Protein 3LUY (pdb70)

CATH classification: 3.40.190.10 (+2 more: 3.40.190.10, 3.30.70.260)

Solvent-accessible surface area: 18273 Å² total

Secondary structure (DSSP, 8-state):
-PEEEE-SSSTTSHHHHHHHHHHHHTGGG-TT-EE----HHHHHHHHHHTSSEEEEEEEETTTEE-HHHHHHHHT-SS-EEEEEEEEE---EEEEETT--GGG--EEEE-HHHHHHTHHHHHHTT-EEEE-SSHHHHHHT--TTEEEEE-TTHHHHSSEEEEESS--S-S--EEEEEEEE-HHHHHHHTHHHHHTT---EEEEEEEE-S--STTHHHHHHHHHHHTT---EEEEEEETTEEEEEEEEEEESS-TTSHHHHHHHHHHHHTT-EEEEEEEEEPP------GGG---SS-----TTSPPTTGGG-HHHHHH--

Radius of gyration: 23.54 Å; Cα contacts (8 Å, |Δi|>4): 645; chains: 1; bounding box: 53×50×64 Å

Sequence (320 aa):
SARKLFYLGPQGTFTHQAAVNAAQEELARFFEPQGFDLPDDVPQILDAAQHGDGWGIVAWENNVEEGYVVPNLDALIDAKKDLVGFARVGVNVEFDAYVAQGADPAEARIATTAHPHGLLAQCKRFIAEEHRLSTQPATSNAAACRDLIPGEIAFGPAICGELYDITRIGTAIQDYQGAATDFLVLSPRAEVARLLAKPRAEANVEYESVLTLIPLVTGPGVLANLLDVFRDAGLNTSFFIISRPIKGRTGTYSFIVTLLDAAPWEEERFRDALVEIAEHHGDWAKTLAVYPRRREHPNNPPVTSWLPQGGVRLDDSHHLPDDWQNDDETVRRRELW

Structure (mmCIF, N/CA/C/O backbone):
data_3LUY
#
_entry.id   3LUY
#
_cell.length_a   99.954
_cell.length_b   59.198
_cell.length_c   63.172
_cell.angle_alpha   90.000
_cell.angle_beta   90.000
_cell.angle_gamma   90.000
#
_symmetry.space_group_name_H-M   'P 21 21 2'
#
loop_
_entity.id
_entity.type
_entity.pdbx_description
1 polymer 'Probable chorismate mutase'
2 non-polymer '3-PHENYLPYRUVIC ACID'
3 water water
#
loop_
_atom_site.group_PDB
_atom_site.id
_atom_site.type_symbol
_atom_site.label_atom_id
_atom_site.label_alt_id
_atom_site.label_comp_id
_atom_site.label_asym_id
_atom_site.label_entity_id
_atom_site.label_seq_id
_atom_site.pdbx_PDB_ins_code
_atom_site.Cartn_x
_atom_site.Cartn_y
_atom_site.Cartn_z
_atom_site.occupancy
_atom_site.B_iso_or_equiv
_atom_site.auth_seq_id
_atom_site.auth_comp_id
_atom_site.auth_asym_id
_atom_site.auth_atom_id
_atom_site.pdbx_PDB_model_num
ATOM 9 N N . SER A 1 5 ? 68.737 19.965 -4.959 1.00 52.83 2 SER A N 1
ATOM 10 C CA . SER A 1 5 ? 69.489 19.067 -5.839 1.00 49.99 2 SER A CA 1
ATOM 11 C C . SER A 1 5 ? 69.857 17.760 -5.157 1.00 47.61 2 SER A C 1
ATOM 12 O O . SER A 1 5 ? 69.774 17.641 -3.929 1.00 47.09 2 SER A O 1
ATOM 15 N N . ALA A 1 6 ? 70.250 16.781 -5.969 1.00 44.49 3 ALA A N 1
ATOM 16 C CA . ALA A 1 6 ? 70.880 15.551 -5.476 1.00 42.77 3 ALA A CA 1
ATOM 17 C C . ALA A 1 6 ? 72.123 15.932 -4.663 1.00 40.71 3 ALA A C 1
ATOM 18 O O . ALA A 1 6 ? 72.810 16.878 -4.993 1.00 40.79 3 ALA A O 1
ATOM 20 N N . ARG A 1 7 ? 72.399 15.211 -3.590 1.00 38.95 4 ARG A N 1
ATOM 21 C CA . ARG A 1 7 ? 73.648 15.396 -2.858 1.00 37.88 4 ARG A CA 1
ATOM 22 C C . ARG A 1 7 ? 74.776 14.807 -3.695 1.00 36.08 4 ARG A C 1
ATOM 23 O O . ARG A 1 7 ? 74.710 13.674 -4.153 1.00 35.87 4 ARG A O 1
ATOM 31 N N . LYS A 1 8 ? 75.808 15.592 -3.925 1.00 34.08 5 LYS A N 1
ATOM 32 C CA . LYS A 1 8 ? 76.926 15.103 -4.695 1.00 33.40 5 LYS A CA 1
ATOM 33 C C . LYS A 1 8 ? 77.779 14.178 -3.816 1.00 32.17 5 LYS A C 1
ATOM 34 O O . LYS A 1 8 ? 77.901 14.378 -2.619 1.00 30.29 5 LYS A O 1
ATOM 40 N N . LEU A 1 9 ? 78.271 13.112 -4.420 1.00 31.72 6 LEU A N 1
ATOM 41 C CA . LEU A 1 9 ? 79.182 12.204 -3.752 1.00 30.98 6 LEU A CA 1
ATOM 42 C C . LEU A 1 9 ? 80.381 12.049 -4.695 1.00 30.37 6 LEU A C 1
ATOM 43 O O . LEU A 1 9 ? 80.265 11.383 -5.744 1.00 29.67 6 LEU A O 1
ATOM 48 N N . PHE A 1 10 ? 81.493 12.679 -4.299 1.00 29.11 7 PHE A N 1
ATOM 49 C CA . PHE A 1 10 ? 82.764 12.656 -4.987 1.00 29.65 7 PHE A CA 1
ATOM 50 C C . PHE A 1 10 ? 83.610 11.394 -4.658 1.00 29.31 7 PHE A C 1
ATOM 51 O O . PHE A 1 10 ? 83.900 11.086 -3.492 1.00 29.44 7 PHE A O 1
ATOM 59 N N . TYR A 1 11 ? 84.028 10.693 -5.693 1.00 29.22 8 TYR A N 1
ATOM 60 C CA . TYR A 1 11 ? 84.821 9.474 -5.587 1.00 29.46 8 TYR A CA 1
ATOM 61 C C . TYR A 1 11 ? 85.955 9.485 -6.610 1.00 30.50 8 TYR A C 1
ATOM 62 O O . TYR A 1 11 ? 85.904 10.265 -7.548 1.00 31.57 8 TYR A O 1
ATOM 71 N N . LEU A 1 12 ? 86.969 8.638 -6.405 1.00 31.07 9 LEU A N 1
ATOM 72 C CA . LEU A 1 12 ? 88.126 8.561 -7.285 1.00 31.71 9 LEU A CA 1
ATOM 73 C C . LEU A 1 12 ? 87.687 7.947 -8.586 1.00 31.36 9 LEU A C 1
ATOM 74 O O . LEU A 1 12 ? 87.322 6.749 -8.637 1.00 30.90 9 LEU A O 1
ATOM 79 N N . GLY A 1 13 ? 87.711 8.759 -9.643 1.00 31.14 10 GLY A N 1
ATOM 80 C CA . GLY A 1 13 ? 87.381 8.251 -10.986 1.00 31.86 10 GLY A CA 1
ATOM 81 C C . GLY A 1 13 ? 88.434 7.310 -11.575 1.00 32.49 10 GLY A C 1
ATOM 82 O O . GLY A 1 13 ? 89.471 7.087 -10.972 1.00 31.43 10 GLY A O 1
ATOM 83 N N . PRO A 1 14 ? 88.187 6.790 -12.789 1.00 32.98 11 PRO A N 1
ATOM 84 C CA . PRO A 1 14 ? 87.046 7.160 -13.606 1.00 33.41 11 PRO A CA 1
ATOM 85 C C . PRO A 1 14 ? 85.891 6.275 -13.196 1.00 33.57 11 PRO A C 1
ATOM 86 O O . PRO A 1 14 ? 86.009 5.528 -12.203 1.00 33.64 11 PRO A O 1
ATOM 90 N N . GLN A 1 15 ? 84.800 6.354 -13.929 1.00 32.38 12 GLN A N 1
ATOM 91 C CA . GLN A 1 15 ? 83.662 5.473 -13.715 1.00 32.88 12 GLN A CA 1
ATOM 92 C C . GLN A 1 15 ? 84.051 3.984 -13.828 1.00 31.83 12 GLN A C 1
ATOM 93 O O . GLN A 1 15 ? 84.806 3.617 -14.679 1.00 31.78 12 GLN A O 1
ATOM 99 N N . GLY A 1 16 ? 83.556 3.147 -12.926 1.00 31.60 13 GLY A N 1
ATOM 100 C CA . GLY A 1 16 ? 83.850 1.706 -12.963 1.00 30.77 13 GLY A CA 1
ATOM 101 C C . GLY A 1 16 ? 84.853 1.194 -11.927 1.00 29.76 13 GLY A C 1
ATOM 102 O O . GLY A 1 16 ? 85.036 -0.032 -11.775 1.00 29.98 13 GLY A O 1
ATOM 103 N N . THR A 1 17 ? 85.507 2.101 -11.199 1.00 28.34 14 THR A N 1
ATOM 104 C CA . THR A 1 17 ? 86.531 1.717 -10.263 1.00 26.99 14 THR A CA 1
ATOM 105 C C . THR A 1 17 ? 85.840 1.081 -9.059 1.00 27.52 14 THR A C 1
ATOM 106 O O . THR A 1 17 ? 84.605 1.230 -8.848 1.00 26.88 14 THR A O 1
ATOM 110 N N . PHE A 1 18 ? 86.633 0.453 -8.184 1.00 27.15 15 PHE A N 1
ATOM 111 C CA . PHE A 1 18 ? 86.121 -0.037 -6.910 1.00 27.42 15 PHE A CA 1
ATOM 112 C C . PHE A 1 18 ? 85.652 1.096 -6.042 1.00 27.30 15 PHE A C 1
ATOM 113 O O . PHE A 1 18 ? 84.738 0.894 -5.244 1.00 27.36 15 PHE A O 1
ATOM 121 N N . THR A 1 19 ? 86.282 2.258 -6.155 1.00 26.50 16 THR A N 1
ATOM 122 C CA . THR A 1 19 ? 85.809 3.408 -5.404 1.00 28.49 16 THR A CA 1
ATOM 123 C C . THR A 1 19 ? 84.409 3.900 -5.916 1.00 27.68 16 THR A C 1
ATOM 124 O O . THR A 1 19 ? 83.561 4.331 -5.112 1.00 27.92 16 THR A O 1
ATOM 128 N N . HIS A 1 20 ? 84.174 3.783 -7.222 1.00 26.74 17 HIS A N 1
ATOM 129 C CA . HIS A 1 20 ? 82.848 4.035 -7.790 1.00 25.43 17 HIS A CA 1
ATOM 130 C C . HIS A 1 20 ? 81.855 3.045 -7.188 1.00 26.08 17 HIS A C 1
ATOM 131 O O . HIS A 1 20 ? 80.801 3.460 -6.662 1.00 25.73 17 HIS A O 1
ATOM 138 N N . GLN A 1 21 ? 82.194 1.753 -7.160 1.00 24.63 18 GLN A N 1
ATOM 139 C CA . GLN A 1 21 ? 81.317 0.844 -6.473 1.00 26.33 18 GLN A CA 1
ATOM 140 C C . GLN A 1 21 ? 81.032 1.260 -5.012 1.00 27.85 18 GLN A C 1
ATOM 141 O O . GLN A 1 21 ? 79.899 1.057 -4.512 1.00 28.72 18 GLN A O 1
ATOM 147 N N . ALA A 1 22 ? 82.059 1.779 -4.320 1.00 27.47 19 ALA A N 1
ATOM 148 C CA . ALA A 1 22 ? 81.935 2.217 -2.962 1.00 27.26 19 ALA A CA 1
ATOM 149 C C . ALA A 1 22 ? 80.918 3.358 -2.823 1.00 27.37 19 ALA A C 1
ATOM 150 O O . ALA A 1 22 ? 80.128 3.392 -1.863 1.00 28.40 19 ALA A O 1
ATOM 152 N N . ALA A 1 23 ? 80.971 4.275 -3.778 1.00 26.84 20 ALA A N 1
ATOM 153 C CA . ALA A 1 23 ? 79.995 5.375 -3.881 1.00 28.35 20 ALA A CA 1
ATOM 154 C C . ALA A 1 23 ? 78.564 4.866 -4.069 1.00 28.46 20 ALA A C 1
ATOM 155 O O . ALA A 1 23 ? 77.647 5.335 -3.369 1.00 27.87 20 ALA A O 1
ATOM 157 N N . VAL A 1 24 ? 78.370 3.879 -4.951 1.00 28.69 21 VAL A N 1
ATOM 158 C CA . VAL A 1 24 ? 77.058 3.268 -5.118 1.00 28.56 21 VAL A CA 1
ATOM 159 C C . VAL A 1 24 ? 76.558 2.659 -3.817 1.00 29.73 21 VAL A C 1
ATOM 160 O O . VAL A 1 24 ? 75.429 2.944 -3.366 1.00 26.52 21 VAL A O 1
ATOM 164 N N . ASN A 1 25 ? 77.418 1.875 -3.155 1.00 30.45 22 ASN A N 1
ATOM 165 C CA . ASN A 1 25 ? 77.078 1.299 -1.869 1.00 31.14 22 ASN A CA 1
ATOM 166 C C . ASN A 1 25 ? 76.751 2.360 -0.840 1.00 31.01 22 ASN A C 1
ATOM 167 O O . ASN A 1 25 ? 75.788 2.196 -0.072 1.00 29.55 22 ASN A O 1
ATOM 172 N N . ALA A 1 26 ? 77.528 3.446 -0.837 1.00 30.16 23 ALA A N 1
ATOM 173 C CA . ALA A 1 26 ? 77.335 4.522 0.153 1.00 29.50 23 ALA A CA 1
ATOM 174 C C . ALA A 1 26 ? 75.958 5.189 -0.038 1.00 29.51 23 ALA A C 1
ATOM 175 O O . ALA A 1 26 ? 75.199 5.372 0.922 1.00 29.33 23 ALA A O 1
ATOM 177 N N . ALA A 1 27 ? 75.635 5.480 -1.290 1.00 29.72 24 ALA A N 1
ATOM 178 C CA . ALA A 1 27 ? 74.335 6.071 -1.717 1.00 29.42 24 ALA A CA 1
ATOM 179 C C . ALA A 1 27 ? 73.183 5.225 -1.236 1.00 30.80 24 ALA A C 1
ATOM 180 O O . ALA A 1 27 ? 72.214 5.769 -0.744 1.00 30.07 24 ALA A O 1
ATOM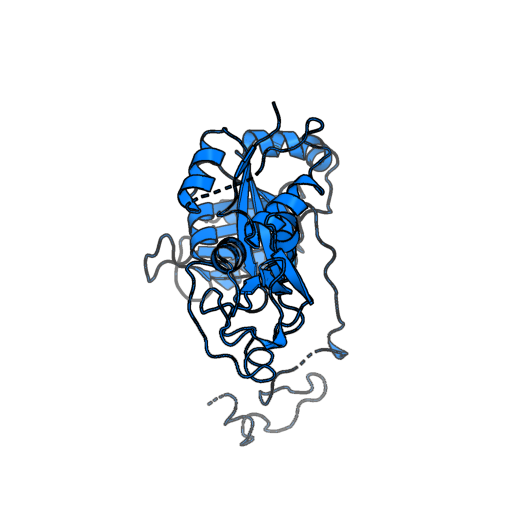 182 N N . GLN A 1 28 ? 73.298 3.898 -1.323 1.00 32.09 25 GLN A N 1
ATOM 183 C CA . GLN A 1 28 ? 72.296 2.998 -0.732 1.00 33.91 25 GLN A CA 1
ATOM 184 C C . GLN A 1 28 ? 72.196 3.081 0.806 1.00 33.97 25 GLN A C 1
ATOM 185 O O . GLN A 1 28 ? 71.102 3.345 1.312 1.00 33.81 25 GLN A O 1
ATOM 191 N N . GLU A 1 29 ? 73.309 2.934 1.544 1.00 33.34 26 GLU A N 1
ATOM 192 C CA A GLU A 1 29 ? 73.231 2.885 2.993 0.50 33.41 26 GLU A CA 1
ATOM 193 C CA B GLU A 1 29 ? 73.273 2.918 3.033 0.50 33.80 26 GLU A CA 1
ATOM 194 C C . GLU A 1 29 ? 72.800 4.247 3.578 1.00 32.65 26 GLU A C 1
ATOM 195 O O . GLU A 1 29 ? 72.207 4.299 4.664 1.00 32.04 26 GLU A O 1
ATOM 206 N N . LEU A 1 30 ? 73.101 5.320 2.850 1.00 31.44 27 LEU A N 1
ATOM 207 C CA . LEU A 1 30 ? 72.877 6.693 3.313 1.00 31.59 27 LEU A CA 1
ATOM 208 C C . LEU A 1 30 ? 71.622 7.377 2.703 1.00 32.25 27 LEU A C 1
ATOM 209 O O . LEU A 1 30 ? 71.411 8.590 2.883 1.00 30.85 27 LEU A O 1
ATOM 214 N N . ALA A 1 31 ? 70.788 6.564 2.047 1.00 33.24 28 ALA A N 1
ATOM 215 C CA . ALA A 1 31 ? 69.633 7.021 1.296 1.00 34.74 28 ALA A CA 1
ATOM 216 C C . ALA A 1 31 ? 68.709 7.881 2.167 1.00 35.88 28 ALA A C 1
ATOM 217 O O . ALA A 1 31 ? 68.140 8.861 1.708 1.00 36.64 28 ALA A O 1
ATOM 219 N N . ARG A 1 32 ? 68.581 7.524 3.432 1.00 37.11 29 ARG A N 1
ATOM 220 C CA . ARG A 1 32 ? 67.670 8.241 4.293 1.00 38.82 29 ARG A CA 1
ATOM 221 C C . ARG A 1 32 ? 68.141 9.666 4.645 1.00 38.70 29 ARG A C 1
ATOM 222 O O . ARG A 1 32 ? 67.301 10.522 5.005 1.00 37.41 29 ARG A O 1
ATOM 230 N N . PHE A 1 33 ? 69.454 9.928 4.523 1.00 38.39 30 PHE A N 1
ATOM 231 C CA A PHE A 1 33 ? 69.985 11.257 4.841 0.60 38.25 30 PHE A CA 1
ATOM 232 C CA B PHE A 1 33 ? 70.025 11.229 4.840 0.40 38.62 30 PHE A CA 1
ATOM 233 C C . PHE A 1 33 ? 69.697 12.208 3.699 1.00 38.99 30 PHE A C 1
ATOM 234 O O . PHE A 1 33 ? 69.554 13.422 3.917 1.00 38.95 30 PHE A O 1
ATOM 249 N N . GLU A 1 34 ? 69.558 11.664 2.486 1.00 39.44 31 GLU A N 1
ATOM 250 C CA . GLU A 1 34 ? 69.341 12.470 1.276 1.00 39.95 31 GLU A CA 1
ATOM 251 C C . GLU A 1 34 ? 68.263 11.832 0.420 1.00 41.02 31 GLU A C 1
ATOM 252 O O . GLU A 1 34 ? 68.557 11.120 -0.547 1.00 41.58 31 GLU A O 1
ATOM 258 N N . PRO A 1 35 ? 66.997 12.090 0.773 1.00 43.11 32 PRO A N 1
ATOM 259 C CA . PRO A 1 35 ? 65.814 11.522 0.121 1.00 43.50 32 PRO A CA 1
ATOM 260 C C . PRO A 1 35 ? 65.765 11.726 -1.380 1.00 43.96 32 PRO A C 1
ATOM 261 O O . PRO A 1 35 ? 65.266 10.857 -2.115 1.00 44.69 32 PRO A O 1
ATOM 265 N N . GLN A 1 36 ? 66.270 12.875 -1.826 1.00 43.80 33 GLN A N 1
ATOM 266 C CA . GLN A 1 36 ? 66.310 13.222 -3.250 1.00 43.31 33 GLN A CA 1
ATOM 267 C C . GLN A 1 36 ? 67.449 12.490 -4.010 1.00 42.11 33 GLN A C 1
ATOM 268 O O . GLN A 1 36 ? 67.575 12.600 -5.231 1.00 41.57 33 GLN A O 1
ATOM 274 N N . GLY A 1 37 ? 68.250 11.713 -3.284 1.00 41.20 34 GLY A N 1
ATOM 275 C CA . GLY A 1 37 ? 69.253 10.805 -3.892 1.00 39.65 34 GLY A CA 1
ATOM 276 C C . GLY A 1 37 ? 70.610 11.425 -4.054 1.00 38.01 34 GLY A C 1
ATOM 277 O O . GLY A 1 37 ? 70.852 12.534 -3.601 1.00 37.34 34 GLY A O 1
ATOM 278 N N . PHE A 1 38 ? 71.512 10.710 -4.712 1.00 37.07 35 PHE A N 1
ATOM 279 C CA . PHE A 1 38 ? 72.866 11.204 -4.853 1.00 35.49 35 PHE A CA 1
ATOM 280 C C . PHE A 1 38 ? 73.262 11.388 -6.302 1.00 35.30 35 PHE A C 1
ATOM 281 O O . PHE A 1 38 ? 72.773 10.688 -7.170 1.00 35.04 35 PHE A O 1
ATOM 289 N N . ASP A 1 39 ? 74.157 12.344 -6.530 1.00 34.80 36 ASP A N 1
ATOM 290 C CA . ASP A 1 39 ? 74.826 12.537 -7.805 1.00 34.89 36 ASP A CA 1
ATOM 291 C C . ASP A 1 39 ? 76.309 12.120 -7.676 1.00 34.26 36 ASP A C 1
ATOM 292 O O . ASP A 1 39 ? 77.142 12.896 -7.184 1.00 32.54 36 ASP A O 1
ATOM 297 N N . LEU A 1 40 ? 76.626 10.908 -8.144 1.00 34.00 37 LEU A N 1
ATOM 298 C CA . LEU A 1 40 ? 77.981 10.375 -8.039 1.00 34.77 37 LEU A CA 1
ATOM 299 C C . LEU A 1 40 ? 78.902 11.039 -9.072 1.00 35.35 37 LEU A C 1
ATOM 300 O O . LEU A 1 40 ? 78.723 10.869 -10.289 1.00 36.37 37 LEU A O 1
ATOM 313 N N . PRO A 1 42 ? 82.840 11.491 -10.451 1.00 36.64 39 PRO A N 1
ATOM 314 C CA . PRO A 1 42 ? 84.227 11.046 -10.436 1.00 36.79 39 PRO A CA 1
ATOM 315 C C . PRO A 1 42 ? 85.150 12.266 -10.367 1.00 37.55 39 PRO A C 1
ATOM 316 O O . PRO A 1 42 ? 84.796 13.306 -10.898 1.00 37.22 39 PRO A O 1
ATOM 328 N N . ASP A 1 44 ? 89.635 13.298 -10.258 1.00 41.82 41 ASP A N 1
ATOM 329 C CA . ASP A 1 44 ? 90.908 12.752 -10.743 1.00 42.63 41 ASP A CA 1
ATOM 330 C C . ASP A 1 44 ? 91.758 12.188 -9.634 1.00 42.58 41 ASP A C 1
ATOM 331 O O . ASP A 1 44 ? 92.417 11.172 -9.832 1.00 42.76 41 ASP A O 1
ATOM 336 N N . ASP A 1 45 ? 91.724 12.825 -8.464 1.00 42.52 42 ASP A N 1
ATOM 337 C CA . ASP A 1 45 ? 92.470 12.334 -7.294 1.00 42.39 42 ASP A CA 1
ATOM 338 C C . ASP A 1 45 ? 91.811 12.693 -5.942 1.00 41.07 42 ASP A C 1
ATOM 339 O O . ASP A 1 45 ? 90.888 13.492 -5.866 1.00 39.27 42 ASP A O 1
ATOM 344 N N . VAL A 1 46 ? 92.367 12.111 -4.888 1.00 39.52 43 VAL A N 1
ATOM 345 C CA . VAL A 1 46 ? 91.878 12.262 -3.530 1.00 38.26 43 VAL A CA 1
ATOM 346 C C . VAL A 1 46 ? 92.005 13.667 -2.967 1.00 37.66 43 VAL A C 1
ATOM 347 O O . VAL A 1 46 ? 91.089 14.122 -2.312 1.00 35.92 43 VAL A O 1
ATOM 351 N N . PRO A 1 47 ? 93.112 14.387 -3.253 1.00 37.53 44 PRO A N 1
ATOM 352 C CA . PRO A 1 47 ? 93.114 15.731 -2.729 1.00 37.65 44 PRO A CA 1
ATOM 353 C C . PRO A 1 47 ? 92.009 16.591 -3.274 1.00 36.98 44 PRO A C 1
ATOM 354 O O . PRO A 1 47 ? 91.555 17.448 -2.562 1.00 37.16 44 PRO A O 1
ATOM 358 N N . GLN A 1 48 ? 91.554 16.343 -4.495 1.00 36.17 45 GLN A N 1
ATOM 359 C CA . GLN A 1 48 ? 90.475 17.140 -5.078 1.00 36.58 45 GLN A CA 1
ATOM 360 C C . GLN A 1 48 ? 89.180 16.777 -4.401 1.00 35.80 45 GLN A C 1
ATOM 361 O O . GLN A 1 48 ? 88.365 17.639 -4.146 1.00 36.54 45 GLN A O 1
ATOM 367 N N . ILE A 1 49 ? 88.995 15.493 -4.111 1.00 35.05 46 ILE A N 1
ATOM 368 C CA . ILE A 1 49 ? 87.807 15.010 -3.351 1.00 34.81 46 ILE A CA 1
ATOM 369 C C . ILE A 1 49 ? 87.685 15.699 -1.985 1.00 34.21 46 ILE A C 1
ATOM 370 O O . ILE A 1 49 ? 86.642 16.265 -1.649 1.00 32.18 46 ILE A O 1
ATOM 375 N N . LEU A 1 50 ? 88.762 15.659 -1.206 1.00 35.04 47 LEU A N 1
ATOM 376 C CA . LEU A 1 50 ? 88.773 16.339 0.081 1.00 35.04 47 LEU A CA 1
ATOM 377 C C . LEU A 1 50 ? 88.501 17.824 -0.084 1.00 34.95 47 LEU A C 1
ATOM 378 O O . LEU A 1 50 ? 87.822 18.456 0.742 1.00 33.66 47 LEU A O 1
ATOM 383 N N . ASP A 1 51 ? 89.073 18.425 -1.113 1.00 35.76 48 ASP A N 1
ATOM 384 C CA . ASP A 1 51 ? 88.867 19.859 -1.260 1.00 36.00 48 ASP A CA 1
ATOM 385 C C . ASP A 1 51 ? 87.418 20.206 -1.530 1.00 34.97 48 ASP A C 1
ATOM 386 O O . ASP A 1 51 ? 86.877 21.077 -0.884 1.00 34.71 48 ASP A O 1
ATOM 391 N N . ALA A 1 52 ? 86.784 19.494 -2.447 1.00 34.84 49 ALA A N 1
ATOM 392 C CA . ALA A 1 52 ? 85.389 19.742 -2.755 1.00 35.07 49 ALA A CA 1
ATOM 393 C C . ALA A 1 52 ? 84.465 19.415 -1.572 1.00 34.86 49 ALA A C 1
ATOM 394 O O . ALA A 1 52 ? 83.447 20.070 -1.373 1.00 34.98 49 ALA A O 1
ATOM 396 N N . ALA A 1 53 ? 84.795 18.385 -0.820 1.00 33.93 50 ALA A N 1
ATOM 397 C CA . ALA A 1 53 ? 84.043 18.071 0.404 1.00 34.55 50 ALA A CA 1
ATOM 398 C C . ALA A 1 53 ? 84.179 19.195 1.408 1.00 35.34 50 ALA A C 1
ATOM 399 O O . ALA A 1 53 ? 83.169 19.665 1.954 1.00 36.41 50 ALA A O 1
ATOM 401 N N . GLN A 1 54 ? 85.407 19.656 1.609 1.00 36.01 51 GLN A N 1
ATOM 402 C CA . GLN A 1 54 ? 85.695 20.650 2.643 1.00 37.61 51 GLN A CA 1
ATOM 403 C C . GLN A 1 54 ? 85.165 22.022 2.291 1.00 39.14 51 GLN A C 1
ATOM 404 O O . GLN A 1 54 ? 84.898 22.819 3.170 1.00 39.99 51 GLN A O 1
ATOM 410 N N . HIS A 1 55 ? 85.018 22.299 0.995 1.00 40.63 52 HIS A N 1
ATOM 411 C CA . HIS A 1 55 ? 84.406 23.537 0.530 1.00 41.52 52 HIS A CA 1
ATOM 412 C C . HIS A 1 55 ? 82.901 23.499 0.760 1.00 41.56 52 HIS A C 1
ATOM 413 O O . HIS A 1 55 ? 82.256 24.541 0.767 1.00 42.47 52 HIS A O 1
ATOM 420 N N . GLY A 1 56 ? 82.343 22.308 0.959 1.00 41.40 53 GLY A N 1
ATOM 421 C CA . GLY A 1 56 ? 80.907 22.153 1.185 1.00 40.27 53 GLY A CA 1
ATOM 422 C C . GLY A 1 56 ? 80.091 21.843 -0.060 1.00 39.45 53 GLY A C 1
ATOM 423 O O . GLY A 1 56 ? 78.875 21.929 -0.015 1.00 39.44 53 GLY A O 1
ATOM 424 N N . ASP A 1 57 ? 80.730 21.438 -1.156 1.00 38.20 54 ASP A N 1
ATOM 425 C CA . ASP A 1 57 ? 79.994 21.057 -2.385 1.00 37.31 54 ASP A CA 1
ATOM 426 C C . ASP A 1 57 ? 79.251 19.713 -2.294 1.00 36.48 54 ASP A C 1
ATOM 427 O O . ASP A 1 57 ? 78.403 19.385 -3.153 1.00 35.58 54 ASP A O 1
ATOM 432 N N . GLY A 1 58 ? 79.571 18.910 -1.277 1.00 34.19 55 GLY A N 1
ATOM 433 C CA . GLY A 1 58 ? 79.064 17.560 -1.252 1.00 33.45 55 GLY A CA 1
ATOM 434 C C . GLY A 1 58 ? 79.934 16.711 -0.361 1.00 32.21 55 GLY A C 1
ATOM 435 O O . GLY A 1 58 ? 80.763 17.254 0.365 1.00 32.76 55 GLY A O 1
ATOM 436 N N . TRP A 1 59 ? 79.707 15.393 -0.394 1.00 30.66 56 TRP A N 1
ATOM 437 C CA . TRP A 1 59 ? 80.474 14.444 0.384 1.00 29.98 56 TRP A CA 1
ATOM 438 C C . TRP A 1 59 ? 81.558 13.766 -0.437 1.00 30.71 56 TRP A C 1
ATOM 439 O O . TRP A 1 59 ? 81.433 13.593 -1.679 1.00 31.08 56 TRP A O 1
ATOM 450 N N . GLY A 1 60 ? 82.634 13.401 0.252 1.00 29.15 57 GLY A N 1
ATOM 451 C CA . GLY A 1 60 ? 83.679 12.634 -0.363 1.00 29.49 57 GLY A CA 1
ATOM 452 C C . GLY A 1 60 ? 83.669 11.221 0.120 1.00 29.43 57 GLY A C 1
ATOM 453 O O . GLY A 1 60 ? 83.271 10.932 1.274 1.00 27.27 57 GLY A O 1
ATOM 454 N N . ILE A 1 61 ? 84.088 10.325 -0.767 1.00 28.99 58 ILE A N 1
ATOM 455 C CA . ILE A 1 61 ? 84.356 8.956 -0.353 1.00 30.04 58 ILE A CA 1
ATOM 456 C C . ILE A 1 61 ? 85.754 8.527 -0.804 1.00 30.11 58 ILE A C 1
ATOM 457 O O . ILE A 1 61 ? 86.125 8.674 -1.997 1.00 28.53 58 ILE A O 1
ATOM 462 N N . VAL A 1 62 ? 86.527 8.012 0.162 1.00 29.16 59 VAL A N 1
ATOM 463 C CA . VAL A 1 62 ? 87.949 7.661 -0.015 1.00 29.00 59 VAL A CA 1
ATOM 464 C C . VAL A 1 62 ? 88.237 6.327 0.585 1.00 28.78 59 VAL A C 1
ATOM 465 O O . VAL A 1 62 ? 87.715 5.982 1.655 1.00 27.78 59 VAL A O 1
ATOM 469 N N . ALA A 1 63 ? 89.067 5.568 -0.123 1.00 28.01 60 ALA A N 1
ATOM 470 C CA . ALA A 1 63 ? 89.552 4.272 0.310 1.00 26.80 60 ALA A CA 1
ATOM 471 C C . ALA A 1 63 ? 90.317 4.490 1.626 1.00 26.61 60 ALA A C 1
ATOM 472 O O . ALA A 1 63 ? 91.014 5.519 1.812 1.00 25.83 60 ALA A O 1
ATOM 474 N N . TRP A 1 64 ? 90.109 3.569 2.551 1.00 26.04 61 TRP A N 1
ATOM 475 C CA . TRP A 1 64 ? 90.589 3.725 3.935 1.00 25.95 61 TRP A CA 1
ATOM 476 C C . TRP A 1 64 ? 91.513 2.602 4.302 1.00 24.97 61 TRP A C 1
ATOM 477 O O . TRP A 1 64 ? 92.652 2.873 4.661 1.00 25.72 61 TRP A O 1
ATOM 488 N N . GLU A 1 65 ? 91.006 1.374 4.258 1.00 26.12 62 GLU A N 1
ATOM 489 C CA . GLU A 1 65 ? 91.782 0.196 4.644 1.00 25.98 62 GLU A CA 1
ATOM 490 C C . GLU A 1 65 ? 91.384 -1.003 3.859 1.00 27.30 62 GLU A C 1
ATOM 491 O O . GLU A 1 65 ? 90.214 -1.288 3.704 1.00 30.36 62 GLU A O 1
ATOM 497 N N . ASN A 1 66 ? 92.364 -1.759 3.422 1.00 27.80 63 ASN A N 1
ATOM 498 C CA . ASN A 1 66 ? 92.119 -3.058 2.771 1.00 28.27 63 ASN A CA 1
ATOM 499 C C . ASN A 1 66 ? 92.713 -4.093 3.688 1.00 28.93 63 ASN A C 1
ATOM 500 O O . ASN A 1 66 ? 93.758 -3.833 4.324 1.00 27.37 63 ASN A O 1
ATOM 505 N N . ASN A 1 67 ? 92.052 -5.242 3.813 1.00 28.67 64 ASN A N 1
ATOM 506 C CA . ASN A 1 67 ? 92.534 -6.259 4.743 1.00 30.70 64 ASN A CA 1
ATOM 507 C C . ASN A 1 67 ? 93.828 -6.991 4.364 1.00 31.58 64 ASN A C 1
ATOM 508 O O . ASN A 1 67 ? 94.528 -7.488 5.237 1.00 32.38 64 ASN A O 1
ATOM 513 N N . VAL A 1 68 ? 94.144 -7.044 3.064 1.00 31.04 65 VAL A N 1
ATOM 514 C CA . VAL A 1 68 ? 95.358 -7.632 2.525 1.00 29.90 65 VAL A CA 1
ATOM 515 C C . VAL A 1 68 ? 96.454 -6.615 2.378 1.00 28.46 65 VAL A C 1
ATOM 516 O O . VAL A 1 68 ? 97.609 -6.972 2.589 1.00 29.33 65 VAL A O 1
ATOM 520 N N . GLU A 1 69 ? 96.126 -5.373 2.022 1.00 27.14 66 GLU A N 1
ATOM 521 C CA A GLU A 1 69 ? 97.115 -4.353 1.711 0.70 28.42 66 GLU A CA 1
ATOM 522 C CA B GLU A 1 69 ? 97.140 -4.346 1.715 0.30 27.67 66 GLU A CA 1
ATOM 523 C C . GLU A 1 69 ? 97.295 -3.276 2.794 1.00 27.01 66 GLU A C 1
ATOM 524 O O . GLU A 1 69 ? 98.163 -2.455 2.714 1.00 27.04 66 GLU A O 1
ATOM 535 N N . GLY A 1 70 ? 96.467 -3.307 3.827 1.00 29.35 67 GLY A N 1
ATOM 536 C CA . GLY A 1 70 ? 96.519 -2.287 4.899 1.00 27.35 67 GLY A CA 1
ATOM 537 C C . GLY A 1 70 ? 95.864 -0.965 4.585 1.00 27.57 67 GLY A C 1
ATOM 538 O O . GLY A 1 70 ? 95.034 -0.841 3.697 1.00 26.41 67 GLY A O 1
ATOM 539 N N . TYR A 1 71 ? 96.207 0.028 5.397 1.00 26.36 68 TYR A N 1
ATOM 540 C CA . TYR A 1 71 ? 95.688 1.335 5.234 1.00 25.96 68 TYR A CA 1
ATOM 541 C C . TYR A 1 71 ? 96.161 1.934 3.947 1.00 26.73 68 TYR A C 1
ATOM 542 O O . TYR A 1 71 ? 97.293 1.737 3.497 1.00 24.29 68 TYR A O 1
ATOM 551 N N . VAL A 1 72 ? 95.288 2.749 3.394 1.00 26.80 69 VAL A N 1
ATOM 552 C CA . VAL A 1 72 ? 95.731 3.652 2.329 1.00 26.54 69 VAL A CA 1
ATOM 553 C C . VAL A 1 72 ? 96.327 4.874 2.990 1.00 25.51 69 VAL A C 1
ATOM 554 O O . VAL A 1 72 ? 95.678 5.908 3.258 1.00 26.45 69 VAL A O 1
ATOM 558 N N . VAL A 1 73 ? 97.609 4.775 3.218 1.00 24.59 70 VAL A N 1
ATOM 559 C CA . VAL A 1 73 ? 98.303 5.754 4.042 1.00 23.47 70 VAL A CA 1
ATOM 560 C C . VAL A 1 73 ? 98.242 7.185 3.617 1.00 25.21 70 VAL A C 1
ATOM 561 O O . VAL A 1 73 ? 98.044 8.076 4.464 1.00 27.17 70 VAL A O 1
ATOM 565 N N . PRO A 1 74 ? 98.357 7.474 2.298 1.00 25.86 71 PRO A N 1
ATOM 566 C CA . PRO A 1 74 ? 98.145 8.856 1.899 1.00 25.80 71 PRO A CA 1
ATOM 567 C C . PRO A 1 74 ? 96.769 9.420 2.231 1.00 24.97 71 PRO A C 1
ATOM 568 O O . PRO A 1 74 ? 96.677 10.623 2.464 1.00 25.89 71 PRO A O 1
ATOM 572 N N . ASN A 1 75 ? 95.743 8.574 2.212 1.00 24.67 72 ASN A N 1
ATOM 573 C CA . ASN A 1 75 ? 94.356 8.993 2.570 1.00 25.77 72 ASN A CA 1
ATOM 574 C C . ASN A 1 75 ? 94.204 9.234 4.040 1.00 25.75 72 ASN A C 1
ATOM 575 O O . ASN A 1 75 ? 93.677 10.274 4.451 1.00 25.49 72 ASN A O 1
ATOM 580 N N . LEU A 1 76 ? 94.708 8.287 4.836 1.00 27.06 73 LEU A N 1
ATOM 581 C CA . LEU A 1 76 ? 94.863 8.476 6.274 1.00 27.25 73 LEU A CA 1
ATOM 582 C C . LEU A 1 76 ? 95.558 9.768 6.614 1.00 29.46 73 LEU A C 1
ATOM 583 O O . LEU A 1 76 ? 95.023 10.607 7.351 1.00 28.53 73 LEU A O 1
ATOM 588 N N . ASP A 1 77 ? 96.749 9.982 6.063 1.00 31.42 74 ASP A N 1
ATOM 589 C CA . ASP A 1 77 ? 97.497 11.222 6.347 1.00 32.16 74 ASP A CA 1
ATOM 590 C C . ASP A 1 77 ? 96.738 12.494 5.905 1.00 31.85 74 ASP A C 1
ATOM 591 O O . ASP A 1 77 ? 96.706 13.524 6.618 1.00 31.70 74 ASP A O 1
ATOM 596 N N . ALA A 1 78 ? 96.072 12.427 4.770 1.00 30.92 75 ALA A N 1
ATOM 597 C CA . ALA A 1 78 ? 95.360 13.564 4.300 1.00 32.03 75 ALA A CA 1
ATOM 598 C C . ALA A 1 78 ? 94.206 13.901 5.266 1.00 32.68 75 ALA A C 1
ATOM 599 O O . ALA A 1 78 ? 93.914 15.077 5.443 1.00 32.49 75 ALA A O 1
ATOM 601 N N . LEU A 1 79 ? 93.555 12.884 5.852 1.00 30.15 76 LEU A N 1
ATOM 602 C CA . LEU A 1 79 ? 92.373 13.144 6.709 1.00 28.90 76 LEU A CA 1
ATOM 603 C C . LEU A 1 79 ? 92.868 13.718 8.039 1.00 27.75 76 LEU A C 1
ATOM 604 O O . LEU A 1 79 ? 92.287 14.652 8.595 1.00 26.76 76 LEU A O 1
ATOM 609 N N . ILE A 1 80 ? 93.977 13.156 8.519 1.00 25.82 77 ILE A N 1
ATOM 610 C CA . ILE A 1 80 ? 94.611 13.669 9.687 1.00 27.42 77 ILE A CA 1
ATOM 611 C C . ILE A 1 80 ? 94.859 15.156 9.641 1.00 27.52 77 ILE A C 1
ATOM 612 O O . ILE A 1 80 ? 94.640 15.864 10.664 1.00 28.38 77 ILE A O 1
ATOM 617 N N . ASP A 1 81 ? 95.280 15.630 8.480 1.00 27.88 78 ASP A N 1
ATOM 618 C CA . ASP A 1 81 ? 95.647 17.033 8.309 1.00 29.30 78 ASP A CA 1
ATOM 619 C C . ASP A 1 81 ? 94.524 17.881 7.699 1.00 29.32 78 ASP A C 1
ATOM 620 O O . ASP A 1 81 ? 94.727 19.051 7.393 1.00 29.93 78 ASP A O 1
ATOM 625 N N . ALA A 1 82 ? 93.326 17.336 7.483 1.00 29.78 79 ALA A N 1
ATOM 626 C CA . ALA A 1 82 ? 92.268 18.180 6.919 1.00 29.58 79 ALA A CA 1
ATOM 627 C C . ALA A 1 82 ? 91.891 19.261 7.935 1.00 28.24 79 ALA A C 1
ATOM 628 O O . ALA A 1 82 ? 91.983 19.061 9.145 1.00 27.41 79 ALA A O 1
ATOM 630 N N . LYS A 1 83 ? 91.460 20.398 7.437 1.00 27.85 80 LYS A N 1
ATOM 631 C CA A LYS A 1 83 ? 91.016 21.490 8.312 0.50 27.56 80 LYS A CA 1
ATOM 632 C CA B LYS A 1 83 ? 90.997 21.506 8.295 0.50 27.34 80 LYS A CA 1
ATOM 633 C C . LYS A 1 83 ? 89.563 21.300 8.817 1.00 27.45 80 LYS A C 1
ATOM 634 O O . LYS A 1 83 ? 89.235 21.714 9.940 1.00 26.67 80 LYS A O 1
ATOM 645 N N . ASP A 1 84 ? 88.694 20.686 8.004 1.00 26.75 81 ASP A N 1
ATOM 646 C CA . ASP A 1 84 ? 87.279 20.512 8.385 1.00 27.84 81 ASP A CA 1
ATOM 647 C C . ASP A 1 84 ? 86.618 19.358 7.664 1.00 26.90 81 ASP A C 1
ATOM 648 O O . ASP A 1 84 ? 85.724 19.544 6.849 1.00 27.52 81 ASP A O 1
ATOM 653 N N . LEU A 1 85 ? 87.068 18.136 7.966 1.00 26.08 82 LEU A N 1
ATOM 654 C CA . LEU A 1 85 ? 86.368 16.939 7.505 1.00 25.26 82 LEU A CA 1
ATOM 655 C C . LEU A 1 85 ? 86.382 15.854 8.571 1.00 23.82 82 LEU A C 1
ATOM 656 O O . LEU A 1 85 ? 87.354 15.736 9.316 1.00 23.93 82 LEU A O 1
ATOM 661 N N . VAL A 1 86 ? 85.322 15.067 8.594 1.00 22.62 83 VAL A N 1
ATOM 662 C CA . VAL A 1 86 ? 85.224 13.929 9.463 1.00 22.07 83 VAL A CA 1
ATOM 663 C C . VAL A 1 86 ? 84.423 12.885 8.761 1.00 22.13 83 VAL A C 1
ATOM 664 O O . VAL A 1 86 ? 83.538 13.159 7.972 1.00 23.56 83 VAL A O 1
ATOM 668 N N . GLY A 1 87 ? 84.787 11.661 9.010 1.00 21.94 84 GLY A N 1
ATOM 669 C CA . GLY A 1 87 ? 84.122 10.549 8.491 1.00 23.16 84 GLY A CA 1
ATOM 670 C C . GLY A 1 87 ? 82.882 10.218 9.261 1.00 24.54 84 GLY A C 1
ATOM 671 O O . GLY A 1 87 ? 82.881 10.246 10.517 1.00 24.24 84 GLY A O 1
ATOM 672 N N . PHE A 1 88 ? 81.833 9.808 8.544 1.00 23.53 85 PHE A N 1
ATOM 673 C CA . PHE A 1 88 ? 80.634 9.428 9.249 1.00 23.55 85 PHE A CA 1
ATOM 674 C C . PHE A 1 88 ? 79.961 8.170 8.770 1.00 23.58 85 PHE A C 1
ATOM 675 O O . PHE A 1 88 ? 78.895 7.843 9.257 1.00 23.52 85 PHE A O 1
ATOM 683 N N . ALA A 1 89 ? 80.535 7.482 7.782 1.00 24.27 86 ALA A N 1
ATOM 684 C CA . ALA A 1 89 ? 80.028 6.191 7.315 1.00 24.16 86 ALA A CA 1
ATOM 685 C C . ALA A 1 89 ? 81.242 5.432 6.835 1.00 24.51 86 ALA A C 1
ATOM 686 O O . ALA A 1 89 ? 82.227 6.019 6.346 1.00 24.34 86 ALA A O 1
ATOM 688 N N . ARG A 1 90 ? 81.200 4.121 7.016 1.00 26.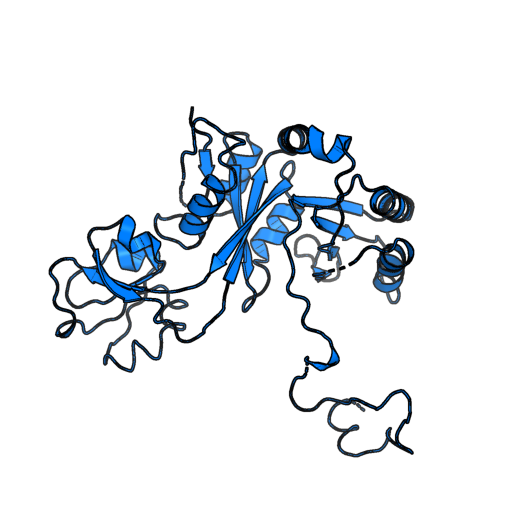30 87 ARG A N 1
ATOM 689 C CA . ARG A 1 90 ? 82.278 3.245 6.571 1.00 27.79 87 ARG A CA 1
ATOM 690 C C . ARG A 1 90 ? 81.648 2.124 5.758 1.00 29.48 87 ARG A C 1
ATOM 691 O O . ARG A 1 90 ? 80.793 1.387 6.281 1.00 26.98 87 ARG A O 1
ATOM 699 N N . VAL A 1 91 ? 81.997 2.043 4.472 1.00 30.06 88 VAL A N 1
ATOM 700 C CA . VAL A 1 91 ? 81.358 1.103 3.574 1.00 31.86 88 VAL A CA 1
ATOM 701 C C . VAL A 1 91 ? 82.390 0.179 2.963 1.00 31.95 88 VAL A C 1
ATOM 702 O O . VAL A 1 91 ? 83.472 0.600 2.611 1.00 32.77 88 VAL A O 1
ATOM 706 N N . GLY A 1 92 ? 82.027 -1.073 2.798 1.00 31.29 89 GLY A N 1
ATOM 707 C CA . GLY A 1 92 ? 82.915 -2.048 2.249 1.00 32.92 89 GLY A CA 1
ATOM 708 C C . GLY A 1 92 ? 82.652 -2.411 0.800 1.00 33.07 89 GLY A C 1
ATOM 709 O O . GLY A 1 92 ? 81.498 -2.397 0.331 1.00 33.51 89 GLY A O 1
ATOM 710 N N . VAL A 1 93 ? 83.728 -2.735 0.092 1.00 32.88 90 VAL A N 1
ATOM 711 C CA . VAL A 1 93 ? 83.621 -3.317 -1.241 1.00 32.83 90 VAL A CA 1
ATOM 712 C C . VAL A 1 93 ? 84.536 -4.541 -1.335 1.00 33.32 90 VAL A C 1
ATOM 713 O O . VAL A 1 93 ? 85.748 -4.406 -1.191 1.00 31.16 90 VAL A O 1
ATOM 717 N N . ASN A 1 94 ? 83.936 -5.717 -1.567 1.00 33.01 91 ASN A N 1
ATOM 718 C CA . ASN A 1 94 ? 84.713 -6.909 -1.874 1.00 34.72 91 ASN A CA 1
ATOM 719 C C . ASN A 1 94 ? 85.564 -6.683 -3.129 1.00 34.40 91 ASN A C 1
ATOM 720 O O . ASN A 1 94 ? 85.112 -6.088 -4.109 1.00 34.96 91 ASN A O 1
ATOM 725 N N . VAL A 1 95 ? 86.839 -7.046 -3.063 1.00 34.35 92 VAL A N 1
ATOM 726 C CA . VAL A 1 95 ? 87.719 -6.940 -4.241 1.00 34.15 92 VAL A CA 1
ATOM 727 C C . VAL A 1 95 ? 87.469 -8.237 -5.036 1.00 34.07 92 VAL A C 1
ATOM 728 O O . VAL A 1 95 ? 87.972 -9.310 -4.659 1.00 36.11 92 VAL A O 1
ATOM 732 N N . GLU A 1 96 ? 86.604 -8.146 -6.048 1.00 31.31 93 GLU A N 1
ATOM 733 C CA . GLU A 1 96 ? 86.350 -9.236 -7.002 1.00 29.42 93 GLU A CA 1
ATOM 734 C C . GLU A 1 96 ? 86.533 -8.660 -8.371 1.00 26.25 93 GLU A C 1
ATOM 735 O O . GLU A 1 96 ? 86.035 -7.599 -8.650 1.00 25.86 93 GLU A O 1
ATOM 741 N N . PHE A 1 97 ? 87.256 -9.356 -9.220 1.00 23.61 94 PHE A N 1
ATOM 742 C CA . PHE A 1 97 ? 87.363 -8.981 -10.634 1.00 23.23 94 PHE A CA 1
ATOM 743 C C . PHE A 1 97 ? 86.522 -9.944 -11.534 1.00 22.83 94 PHE A C 1
ATOM 744 O O . PHE A 1 97 ? 86.595 -11.166 -11.401 1.00 23.60 94 PHE A O 1
ATOM 752 N N . ASP A 1 98 ? 85.783 -9.338 -12.450 1.00 21.22 95 ASP A N 1
ATOM 753 C CA . ASP A 1 98 ? 85.124 -9.998 -13.526 1.00 21.97 95 ASP A CA 1
ATOM 754 C C . ASP A 1 98 ? 85.965 -9.832 -14.760 1.00 21.73 95 ASP A C 1
ATOM 755 O O . ASP A 1 98 ? 86.850 -8.931 -14.886 1.00 22.08 95 ASP A O 1
ATOM 760 N N . ALA A 1 99 ? 85.746 -10.760 -15.647 1.00 20.19 96 ALA A N 1
ATOM 761 C CA . ALA A 1 99 ? 86.347 -10.773 -16.944 1.00 19.79 96 ALA A CA 1
ATOM 762 C C . ALA A 1 99 ? 85.322 -10.396 -18.012 1.00 19.54 96 ALA A C 1
ATOM 763 O O . ALA A 1 99 ? 84.174 -10.924 -18.038 1.00 19.96 96 ALA A O 1
ATOM 765 N N . TYR A 1 100 ? 85.749 -9.549 -18.949 1.00 18.13 97 TYR A N 1
ATOM 766 C CA . TYR A 1 100 ? 84.870 -8.955 -19.934 1.00 18.66 97 TYR A CA 1
ATOM 767 C C . TYR A 1 100 ? 85.480 -8.988 -21.341 1.00 19.88 97 TYR A C 1
ATOM 768 O O . TYR A 1 100 ? 86.719 -8.974 -21.507 1.00 19.55 97 TYR A O 1
ATOM 777 N N . VAL A 1 101 ? 84.600 -9.072 -22.337 1.00 21.68 98 VAL A N 1
ATOM 778 C CA . VAL A 1 101 ? 84.944 -8.838 -23.741 1.00 23.40 98 VAL A CA 1
ATOM 779 C C . VAL A 1 101 ? 84.073 -7.724 -24.299 1.00 25.16 98 VAL A C 1
ATOM 780 O O . VAL A 1 101 ? 82.963 -7.449 -23.805 1.00 25.62 98 VAL A O 1
ATOM 784 N N . ALA A 1 102 ? 84.624 -7.046 -25.302 1.00 26.97 99 ALA A N 1
ATOM 785 C CA . ALA A 1 102 ? 83.848 -6.113 -26.102 1.00 28.72 99 ALA A CA 1
ATOM 786 C C . ALA A 1 102 ?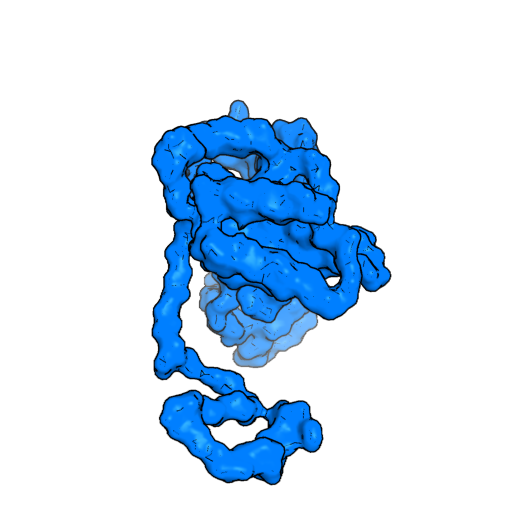 82.613 -6.841 -26.556 1.00 29.97 99 ALA A C 1
ATOM 787 O O . ALA A 1 102 ? 82.719 -8.011 -26.954 1.00 30.45 99 ALA A O 1
ATOM 789 N N . GLN A 1 103 ? 81.459 -6.153 -26.521 1.00 30.96 100 GLN A N 1
ATOM 790 C CA . GLN A 1 103 ? 80.190 -6.745 -26.913 1.00 31.79 100 GLN A CA 1
ATOM 791 C C . GLN A 1 103 ? 80.354 -7.232 -28.319 1.00 31.55 100 GLN A C 1
ATOM 792 O O . GLN A 1 103 ? 80.969 -6.540 -29.102 1.00 30.29 100 GLN A O 1
ATOM 798 N N . GLY A 1 104 ? 79.814 -8.415 -28.619 1.00 31.92 101 GLY A N 1
ATOM 799 C CA . GLY A 1 104 ? 79.979 -9.073 -29.903 1.00 32.61 101 GLY A CA 1
ATOM 800 C C . GLY A 1 104 ? 81.286 -9.823 -30.134 1.00 33.25 101 GLY A C 1
ATOM 801 O O . GLY A 1 104 ? 81.363 -10.636 -31.033 1.00 34.08 101 GLY A O 1
ATOM 802 N N . ALA A 1 105 ? 82.336 -9.571 -29.360 1.00 34.65 102 ALA A N 1
ATOM 803 C CA . ALA A 1 105 ? 83.616 -10.249 -29.607 1.00 35.46 102 ALA A CA 1
ATOM 804 C C . ALA A 1 105 ? 83.590 -11.695 -29.065 1.00 37.13 102 ALA A C 1
ATOM 805 O O . ALA A 1 105 ? 82.938 -11.984 -28.041 1.00 37.49 102 ALA A O 1
ATOM 807 N N . ASP A 1 106 ? 84.270 -12.615 -29.754 1.00 38.19 103 ASP A N 1
ATOM 808 C CA . ASP A 1 106 ? 84.247 -14.029 -29.339 1.00 39.16 103 ASP A CA 1
ATOM 809 C C . ASP A 1 106 ? 85.433 -14.277 -28.390 1.00 38.56 103 ASP A C 1
ATOM 810 O O . ASP A 1 106 ? 86.562 -13.960 -28.742 1.00 36.89 103 ASP A O 1
ATOM 815 N N . PRO A 1 107 ? 85.159 -14.814 -27.171 1.00 38.68 104 PRO A N 1
ATOM 816 C CA . PRO A 1 107 ? 86.180 -15.107 -26.139 1.00 39.23 104 PRO A CA 1
ATOM 817 C C . PRO A 1 107 ? 87.328 -16.056 -26.528 1.00 39.90 104 PRO A C 1
ATOM 818 O O . PRO A 1 107 ? 88.454 -15.867 -26.045 1.00 39.71 104 PRO A O 1
ATOM 822 N N . ALA A 1 108 ? 87.065 -17.036 -27.408 1.00 40.89 105 ALA A N 1
ATOM 823 C CA . ALA A 1 108 ? 88.115 -17.914 -27.977 1.00 41.43 105 ALA A CA 1
ATOM 824 C C . ALA A 1 108 ? 89.161 -17.152 -28.765 1.00 42.37 105 ALA A C 1
ATOM 825 O O . ALA A 1 108 ? 90.258 -17.648 -28.999 1.00 42.74 105 ALA A O 1
ATOM 827 N N . GLU A 1 109 ? 88.823 -15.961 -29.228 1.00 43.25 106 GLU A N 1
ATOM 828 C CA . GLU A 1 109 ? 89.731 -15.220 -30.074 1.00 43.92 106 GLU A CA 1
ATOM 829 C C . GLU A 1 109 ? 90.500 -14.194 -29.241 1.00 44.33 106 GLU A C 1
ATOM 830 O O . GLU A 1 109 ? 91.368 -13.516 -29.764 1.00 45.75 106 GLU A O 1
ATOM 836 N N . ALA A 1 110 ? 90.222 -14.093 -27.940 1.00 44.03 107 ALA A N 1
ATOM 837 C CA . ALA A 1 110 ? 90.988 -13.192 -27.091 1.00 43.99 107 ALA A CA 1
ATOM 838 C C . ALA A 1 110 ? 92.377 -13.734 -26.807 1.00 43.70 107 ALA A C 1
ATOM 839 O O . ALA A 1 110 ? 92.522 -14.850 -26.340 1.00 44.31 107 ALA A O 1
ATOM 841 N N . ARG A 1 111 ? 93.394 -12.916 -27.069 1.00 42.99 108 ARG A N 1
ATOM 842 C CA . ARG A 1 111 ? 94.789 -13.299 -26.920 1.00 42.32 108 ARG A CA 1
ATOM 843 C C . ARG A 1 111 ? 95.498 -12.411 -25.884 1.00 41.32 108 ARG A C 1
ATOM 844 O O . ARG A 1 111 ? 96.643 -12.692 -25.484 1.00 41.76 108 ARG A O 1
ATOM 852 N N . ILE A 1 112 ? 94.817 -11.353 -25.443 1.00 39.01 109 ILE A N 1
ATOM 853 C CA . ILE A 1 112 ? 95.420 -10.326 -24.584 1.00 37.63 109 ILE A CA 1
ATOM 854 C C . ILE A 1 112 ? 94.537 -10.079 -23.363 1.00 35.79 109 ILE A C 1
ATOM 855 O O . ILE A 1 112 ? 93.361 -9.940 -23.506 1.00 35.49 109 ILE A O 1
ATOM 860 N N . ALA A 1 113 ? 95.124 -10.046 -22.174 1.00 35.11 110 ALA A N 1
ATOM 861 C CA . ALA A 1 113 ? 94.457 -9.560 -20.970 1.00 34.33 110 ALA A CA 1
ATOM 862 C C . ALA A 1 113 ? 94.931 -8.137 -20.645 1.00 32.93 110 ALA A C 1
ATOM 863 O O . ALA A 1 113 ? 96.157 -7.822 -20.627 1.00 33.43 110 ALA A O 1
ATOM 865 N N . THR A 1 114 ? 93.964 -7.282 -20.364 1.00 30.17 111 THR A N 1
ATOM 866 C CA A THR A 1 114 ? 94.208 -5.873 -20.054 0.50 29.36 111 THR A CA 1
ATOM 867 C CA B THR A 1 114 ? 94.233 -5.879 -20.033 0.50 29.64 111 THR A CA 1
ATOM 868 C C . THR A 1 114 ? 93.618 -5.519 -18.690 1.00 29.24 111 THR A C 1
ATOM 869 O O . THR A 1 114 ? 92.455 -5.896 -18.400 1.00 28.14 111 THR A O 1
ATOM 876 N N . ALA A 1 115 ? 94.401 -4.814 -17.872 1.00 27.79 112 ALA A N 1
ATOM 877 C CA . ALA A 1 115 ? 93.993 -4.315 -16.568 1.00 27.93 112 ALA A CA 1
ATOM 878 C C . ALA A 1 115 ? 95.158 -3.444 -16.009 1.00 28.05 112 ALA A C 1
ATOM 879 O O . ALA A 1 115 ? 96.218 -3.462 -16.493 1.00 29.62 112 ALA A O 1
ATOM 881 N N . HIS A 1 116 ? 94.936 -2.732 -14.958 1.00 29.53 113 HIS A N 1
ATOM 882 C CA . HIS A 1 116 ? 96.041 -2.128 -14.228 1.00 30.95 113 HIS A CA 1
ATOM 883 C C . HIS A 1 116 ? 96.976 -3.301 -13.852 1.00 30.85 113 HIS A C 1
ATOM 884 O O . HIS A 1 116 ? 96.479 -4.419 -13.632 1.00 30.97 113 HIS A O 1
ATOM 891 N N . PRO A 1 117 ? 98.304 -3.080 -13.816 1.00 29.71 114 PRO A N 1
ATOM 892 C CA . PRO A 1 117 ? 99.220 -4.179 -13.463 1.00 30.72 114 PRO A CA 1
ATOM 893 C C . PRO A 1 117 ? 98.867 -4.877 -12.125 1.00 31.12 114 PRO A C 1
ATOM 894 O O . PRO A 1 117 ? 99.050 -6.100 -11.970 1.00 32.59 114 PRO A O 1
ATOM 898 N N . HIS A 1 118 ? 98.337 -4.132 -11.177 1.00 32.08 115 HIS A N 1
ATOM 899 C CA . HIS A 1 118 ? 97.973 -4.754 -9.918 1.00 35.30 115 HIS A CA 1
ATOM 900 C C . HIS A 1 118 ? 96.770 -5.724 -10.186 1.00 35.39 115 HIS A C 1
ATOM 901 O O . HIS A 1 118 ? 96.635 -6.758 -9.504 1.00 35.42 115 HIS A O 1
ATOM 908 N N . GLY A 1 119 ? 95.948 -5.422 -11.210 1.00 34.24 116 GLY A N 1
ATOM 909 C CA . GLY A 1 119 ? 94.788 -6.292 -11.528 1.00 34.98 116 GLY A CA 1
ATOM 910 C C . GLY A 1 119 ? 95.244 -7.562 -12.234 1.00 34.18 116 GLY A C 1
ATOM 911 O O . GLY A 1 119 ? 94.751 -8.649 -11.970 1.00 34.83 116 GLY A O 1
ATOM 912 N N . LEU A 1 120 ? 96.195 -7.422 -13.154 1.00 34.27 117 LEU A N 1
ATOM 913 C CA A LEU A 1 120 ? 96.763 -8.593 -13.813 0.60 33.82 117 LEU A CA 1
ATOM 914 C CA B LEU A 1 120 ? 96.801 -8.572 -13.830 0.40 33.51 117 LEU A CA 1
ATOM 915 C C . LEU A 1 120 ? 97.455 -9.505 -12.785 1.00 34.53 117 LEU A C 1
ATOM 916 O O . LEU A 1 120 ? 97.351 -10.737 -12.854 1.00 34.03 117 LEU A O 1
ATOM 925 N N . ALA A 1 121 ? 98.123 -8.897 -11.805 1.00 34.32 118 ALA A N 1
ATOM 926 C CA . ALA A 1 121 ? 98.788 -9.639 -10.733 1.00 34.69 118 ALA A CA 1
ATOM 927 C C . ALA A 1 121 ? 97.774 -10.437 -9.904 1.00 35.30 118 ALA A C 1
ATOM 928 O O . ALA A 1 121 ? 98.092 -11.540 -9.448 1.00 34.61 118 ALA A O 1
ATOM 930 N N . GLN A 1 122 ? 96.546 -9.907 -9.739 1.00 34.81 119 GLN A N 1
ATOM 931 C CA . GLN A 1 122 ? 95.513 -10.607 -8.972 1.00 35.69 119 GLN A CA 1
ATOM 932 C C . GLN A 1 122 ? 94.729 -11.648 -9.797 1.00 35.21 119 GLN A C 1
ATOM 933 O O . GLN A 1 122 ? 93.977 -12.442 -9.230 1.00 35.48 119 GLN A O 1
ATOM 939 N N . CYS A 1 123 ? 94.902 -11.632 -11.111 1.00 34.64 120 CYS A N 1
ATOM 940 C CA . CYS A 1 123 ? 94.244 -12.573 -12.018 1.00 35.56 120 CYS A CA 1
ATOM 941 C C . CYS A 1 123 ? 95.243 -13.431 -12.824 1.00 37.28 120 CYS A C 1
ATOM 942 O O . CYS A 1 123 ? 95.051 -13.666 -14.015 1.00 37.27 120 CYS A O 1
ATOM 945 N N . LYS A 1 124 ? 96.286 -13.915 -12.166 1.00 39.25 121 LYS A N 1
ATOM 946 C CA . LYS A 1 124 ? 97.304 -14.714 -12.855 1.00 41.36 121 LYS A CA 1
ATOM 947 C C . LYS A 1 124 ? 96.738 -16.009 -13.398 1.00 41.18 121 LYS A C 1
ATOM 948 O O . LYS A 1 124 ? 96.999 -16.338 -14.546 1.00 42.69 121 LYS A O 1
ATOM 954 N N . ARG A 1 125 ? 95.957 -16.730 -12.603 1.00 41.45 122 ARG A N 1
ATOM 955 C CA . ARG A 1 125 ? 95.480 -18.051 -13.019 1.00 42.12 122 ARG A CA 1
ATOM 956 C C . ARG A 1 125 ? 94.638 -18.011 -14.256 1.00 40.84 122 ARG A C 1
ATOM 957 O O . ARG A 1 125 ? 94.761 -18.865 -15.122 1.00 41.27 122 ARG A O 1
ATOM 965 N N . PHE A 1 126 ? 93.733 -17.043 -14.293 1.00 39.34 123 PHE A N 1
ATOM 966 C CA . PHE A 1 126 ? 92.891 -16.824 -15.425 1.00 37.79 123 PHE A CA 1
ATOM 967 C C . PHE A 1 126 ? 93.717 -16.530 -16.670 1.00 38.07 123 PHE A C 1
ATOM 968 O O . PHE A 1 126 ? 93.427 -17.049 -17.758 1.00 37.96 123 PHE A O 1
ATOM 976 N N . ILE A 1 127 ? 94.731 -15.700 -16.523 1.00 38.58 124 ILE A N 1
ATOM 977 C CA . ILE A 1 127 ? 95.587 -15.333 -17.636 1.00 39.61 124 ILE A CA 1
ATOM 978 C C . ILE A 1 127 ? 96.322 -16.606 -18.133 1.00 41.16 124 ILE A C 1
ATOM 979 O O . ILE A 1 127 ? 96.367 -16.884 -19.338 1.00 40.74 124 ILE A O 1
ATOM 984 N N . ALA A 1 128 ? 96.869 -17.371 -17.185 1.00 42.45 125 ALA A N 1
ATOM 985 C CA . ALA A 1 128 ? 97.415 -18.718 -17.455 1.00 43.32 125 ALA A CA 1
ATOM 986 C C . ALA A 1 128 ? 96.413 -19.598 -18.172 1.00 43.85 125 ALA A C 1
ATOM 987 O O . ALA A 1 128 ? 96.596 -19.889 -19.334 1.00 45.01 125 ALA A O 1
ATOM 989 N N . GLU A 1 129 ? 95.330 -19.976 -17.497 1.00 44.53 126 GLU A N 1
ATOM 990 C CA A GLU A 1 129 ? 94.377 -20.906 -18.064 0.50 44.61 126 GLU A CA 1
ATOM 991 C CA B GLU A 1 129 ? 94.310 -20.877 -18.062 0.50 44.63 126 GLU A CA 1
ATOM 992 C C . GLU A 1 129 ? 93.880 -20.502 -19.486 1.00 44.89 126 GLU A C 1
ATOM 993 O O . GLU A 1 129 ? 93.490 -21.377 -20.278 1.00 44.18 126 GLU A O 1
ATOM 1004 N N . HIS A 1 130 ? 93.931 -19.206 -19.831 1.00 44.56 127 HIS A N 1
ATOM 1005 C CA . HIS A 1 130 ? 93.451 -18.746 -21.160 1.00 44.90 127 HIS A CA 1
ATOM 1006 C C . HIS A 1 130 ? 94.556 -18.386 -22.168 1.00 44.73 127 HIS A C 1
ATOM 1007 O O . HIS A 1 130 ? 94.267 -17.883 -23.243 1.00 45.02 127 HIS A O 1
ATOM 1014 N N . ARG A 1 131 ? 95.813 -18.652 -21.829 1.00 45.28 128 ARG A N 1
ATOM 1015 C CA . ARG A 1 131 ? 96.958 -18.376 -22.720 1.00 45.34 128 ARG A CA 1
ATOM 1016 C C . ARG A 1 131 ? 96.976 -16.951 -23.206 1.00 44.17 128 ARG A C 1
ATOM 1017 O O . ARG A 1 131 ? 97.088 -16.693 -24.391 1.00 42.81 128 ARG A O 1
ATOM 1025 N N . LEU A 1 132 ? 96.852 -16.013 -22.278 1.00 43.73 129 LEU A N 1
ATOM 1026 C CA . LEU A 1 132 ? 96.830 -14.622 -22.646 1.00 43.16 129 LEU A CA 1
ATOM 1027 C C . LEU A 1 132 ? 98.191 -13.986 -22.394 1.00 42.82 129 LEU A C 1
ATOM 1028 O O . LEU A 1 132 ? 98.876 -14.309 -21.422 1.00 43.17 129 LEU A O 1
ATOM 1033 N N . SER A 1 133 ? 98.605 -13.095 -23.282 1.00 42.72 130 SER A N 1
ATOM 1034 C CA . SER A 1 133 ? 99.699 -12.164 -22.966 1.00 43.05 130 SER A CA 1
ATOM 1035 C C . SER A 1 133 ? 99.079 -11.097 -22.060 1.00 41.94 130 SER A C 1
ATOM 1036 O O . SER A 1 133 ? 97.880 -11.151 -21.802 1.00 43.09 130 SER A O 1
ATOM 1039 N N . THR A 1 134 ? 99.848 -10.128 -21.598 1.00 40.53 131 THR A N 1
ATOM 1040 C CA . THR A 1 134 ? 99.280 -9.057 -20.793 1.00 39.71 131 THR A CA 1
ATOM 1041 C C . THR A 1 134 ? 99.613 -7.701 -21.401 1.00 38.48 131 THR A C 1
ATOM 1042 O O . THR A 1 134 ? 100.707 -7.512 -21.926 1.00 37.23 131 THR A O 1
ATOM 1046 N N . GLN A 1 135 ? 98.655 -6.778 -21.319 1.00 37.24 132 GLN A N 1
ATOM 1047 C CA . GLN A 1 135 ? 98.827 -5.361 -21.647 1.00 37.10 132 GLN A CA 1
ATOM 1048 C C . GLN A 1 135 ? 98.354 -4.509 -20.470 1.00 35.79 132 GLN A C 1
ATOM 1049 O O . GLN A 1 135 ? 97.271 -4.721 -19.949 1.00 35.82 132 GLN A O 1
ATOM 1055 N N . PRO A 1 136 ? 99.186 -3.560 -20.029 1.00 34.22 133 PRO A N 1
ATOM 1056 C CA . PRO A 1 136 ? 98.826 -2.725 -18.923 1.00 33.78 133 PRO A CA 1
ATOM 1057 C C . PRO A 1 136 ? 97.855 -1.604 -19.320 1.00 32.80 133 PRO A C 1
ATOM 1058 O O . PRO A 1 136 ? 97.841 -1.131 -20.465 1.00 32.29 133 PRO A O 1
ATOM 1062 N N . ALA A 1 137 ? 97.058 -1.206 -18.350 1.00 30.94 134 ALA A N 1
ATOM 1063 C CA . ALA A 1 137 ? 96.127 -0.110 -18.481 1.00 31.69 134 ALA A CA 1
ATOM 1064 C C . ALA A 1 137 ? 96.330 0.808 -17.299 1.00 31.79 134 ALA A C 1
ATOM 1065 O O . ALA A 1 137 ? 96.836 0.377 -16.234 1.00 30.59 134 ALA A O 1
ATOM 1067 N N . THR A 1 138 ? 95.893 2.055 -17.445 1.00 32.30 135 THR A N 1
ATOM 1068 C CA . THR A 1 138 ? 95.980 3.003 -16.322 1.00 33.46 135 THR A CA 1
ATOM 1069 C C . THR A 1 138 ? 95.156 2.623 -15.087 1.00 32.64 135 THR A C 1
ATOM 1070 O O . THR A 1 138 ? 95.543 2.905 -13.964 1.00 33.74 135 THR A O 1
ATOM 1074 N N . SER A 1 139 ? 94.032 1.950 -15.302 1.00 31.92 136 SER A N 1
ATOM 1075 C CA . SER A 1 139 ? 93.216 1.410 -14.209 1.00 31.21 136 SER A CA 1
ATOM 1076 C C . SER A 1 139 ? 92.470 0.198 -14.786 1.00 29.25 136 SER A C 1
ATOM 1077 O O . SER A 1 139 ? 92.323 0.032 -15.990 1.00 28.94 136 SER A O 1
ATOM 1080 N N . ASN A 1 140 ? 92.006 -0.662 -13.907 1.00 28.70 137 ASN A N 1
ATOM 1081 C CA . ASN A 1 140 ? 91.156 -1.746 -14.321 1.00 27.19 137 ASN A CA 1
ATOM 1082 C C . ASN A 1 140 ? 89.964 -1.200 -15.045 1.00 26.17 137 ASN A C 1
ATOM 1083 O O . ASN A 1 140 ? 89.665 -1.573 -16.193 1.00 25.87 137 ASN A O 1
ATOM 1088 N N . ALA A 1 141 ? 89.293 -0.260 -14.421 1.00 25.72 138 ALA A N 1
ATOM 1089 C CA . ALA A 1 141 ? 88.179 0.442 -15.083 1.00 26.58 138 ALA A CA 1
ATOM 1090 C C . ALA A 1 141 ? 88.450 0.964 -16.510 1.00 27.18 138 ALA A C 1
ATOM 1091 O O . ALA A 1 141 ? 87.585 0.888 -17.385 1.00 24.88 138 ALA A O 1
ATOM 1093 N N . ALA A 1 142 ? 89.626 1.542 -16.729 1.00 26.90 139 ALA A N 1
ATOM 1094 C CA . ALA A 1 142 ? 89.980 2.096 -18.038 1.00 27.04 139 ALA A CA 1
ATOM 1095 C C . ALA A 1 142 ? 90.098 0.941 -19.023 1.00 26.50 139 ALA A C 1
ATOM 1096 O O . ALA A 1 142 ? 89.717 1.040 -20.206 1.00 25.86 139 ALA A O 1
ATOM 1098 N N . ALA A 1 143 ? 90.619 -0.183 -18.528 1.00 26.89 140 ALA A N 1
ATOM 1099 C CA . ALA A 1 143 ? 90.711 -1.377 -19.354 1.00 25.94 140 ALA A CA 1
ATOM 1100 C C . ALA A 1 143 ? 89.306 -1.807 -19.858 1.00 25.68 140 ALA A C 1
ATOM 1101 O O . ALA A 1 143 ? 89.132 -2.140 -21.045 1.00 24.39 140 ALA A O 1
ATOM 1103 N N . CYS A 1 144 ? 88.328 -1.829 -18.954 1.00 24.87 141 CYS A N 1
ATOM 1104 C CA . CYS A 1 144 ? 86.954 -2.286 -19.317 1.00 25.91 141 CYS A CA 1
ATOM 1105 C C . CYS A 1 144 ? 86.317 -1.247 -20.265 1.00 25.91 141 CYS A C 1
ATOM 1106 O O . CYS A 1 144 ? 85.709 -1.625 -21.259 1.00 22.91 141 CYS A O 1
ATOM 1109 N N . ARG A 1 145 ? 86.521 0.055 -19.966 1.00 26.46 142 ARG A N 1
ATOM 1110 C CA . ARG A 1 145 ? 86.069 1.160 -20.897 1.00 27.32 142 ARG A CA 1
ATOM 1111 C C . ARG A 1 145 ? 86.609 1.002 -22.344 1.00 26.06 142 ARG A C 1
ATOM 1112 O O . ARG A 1 145 ? 85.907 1.196 -23.341 1.00 26.22 142 ARG A O 1
ATOM 1120 N N . ASP A 1 146 ? 87.889 0.656 -22.442 1.00 25.62 143 ASP A N 1
ATOM 1121 C CA . ASP A 1 146 ? 88.586 0.740 -23.704 1.00 26.19 143 ASP A CA 1
ATOM 1122 C C . ASP A 1 146 ? 88.608 -0.614 -24.464 1.00 25.93 143 ASP A C 1
ATOM 1123 O O . ASP A 1 146 ? 89.353 -0.760 -25.484 1.00 26.07 143 ASP A O 1
ATOM 1128 N N . LEU A 1 147 ? 87.835 -1.602 -23.954 1.00 23.86 144 LEU A N 1
ATOM 1129 C CA . LEU A 1 147 ? 87.802 -2.939 -24.535 1.00 22.99 144 LEU A CA 1
ATOM 1130 C C . LEU A 1 147 ? 87.561 -2.885 -26.045 1.00 22.44 144 LEU A C 1
ATOM 1131 O O . LEU A 1 147 ? 86.709 -2.166 -26.525 1.00 19.88 144 LEU A O 1
ATOM 1136 N N . ILE A 1 148 ? 88.291 -3.730 -26.762 1.00 23.67 145 ILE A N 1
ATOM 1137 C CA . ILE A 1 148 ? 88.075 -3.980 -28.190 1.00 24.48 145 ILE A CA 1
ATOM 1138 C C . ILE A 1 148 ? 88.197 -5.484 -28.377 1.00 24.69 145 ILE A C 1
ATOM 1139 O O . ILE A 1 148 ? 88.723 -6.169 -27.490 1.00 23.93 145 ILE A O 1
ATOM 1144 N N . PRO A 1 149 ? 87.720 -6.009 -29.509 1.00 25.66 146 PRO A N 1
ATOM 1145 C CA . PRO A 1 149 ? 87.946 -7.424 -29.717 1.00 26.36 146 PRO A CA 1
ATOM 1146 C C . PRO A 1 149 ? 89.419 -7.866 -29.581 1.00 27.21 146 PRO A C 1
ATOM 1147 O O . PRO A 1 149 ? 90.367 -7.083 -29.900 1.00 25.32 146 PRO A O 1
ATOM 1151 N N . GLY A 1 150 ? 89.565 -9.133 -29.162 1.00 27.71 147 GLY A N 1
ATOM 1152 C CA . GLY A 1 150 ? 90.842 -9.849 -29.088 1.00 27.57 147 GLY A CA 1
ATOM 1153 C C . GLY A 1 150 ? 91.436 -9.652 -27.708 1.00 28.07 147 GLY A C 1
ATOM 1154 O O . GLY A 1 150 ? 92.558 -10.122 -27.449 1.00 28.66 147 GLY A O 1
ATOM 1155 N N . GLU A 1 151 ? 90.718 -8.877 -26.873 1.00 27.53 148 GLU A N 1
ATOM 1156 C CA . GLU A 1 151 ? 91.077 -8.628 -25.470 1.00 27.75 148 GLU A CA 1
ATOM 1157 C C . GLU A 1 151 ? 90.035 -9.159 -24.494 1.00 26.01 148 GLU A C 1
ATOM 1158 O O . GLU A 1 151 ? 88.840 -9.158 -24.776 1.00 25.58 148 GLU A O 1
ATOM 1164 N N . ILE A 1 152 ? 90.525 -9.476 -23.294 1.00 25.46 149 ILE A N 1
ATOM 1165 C CA . ILE A 1 152 ? 89.724 -9.675 -22.143 1.00 25.58 149 ILE A CA 1
ATOM 1166 C C . ILE A 1 152 ? 90.135 -8.670 -21.034 1.00 24.67 149 ILE A C 1
ATOM 1167 O O . ILE A 1 152 ? 91.319 -8.661 -20.624 1.00 25.18 149 ILE A O 1
ATOM 1172 N N . ALA A 1 153 ? 89.201 -7.843 -20.534 1.00 22.73 150 ALA A N 1
ATOM 1173 C CA . ALA A 1 153 ? 89.541 -6.930 -19.415 1.00 22.06 150 ALA A CA 1
ATOM 1174 C C . ALA A 1 153 ? 89.087 -7.485 -18.119 1.00 22.04 150 ALA A C 1
ATOM 1175 O O . ALA A 1 153 ? 88.059 -8.223 -18.074 1.00 21.16 150 ALA A O 1
ATOM 1177 N N . PHE A 1 154 ? 89.822 -7.120 -17.074 1.00 20.42 151 PHE A N 1
ATOM 1178 C CA . PHE A 1 154 ? 89.526 -7.526 -15.705 1.00 22.08 151 PHE A CA 1
ATOM 1179 C C . PHE A 1 154 ? 89.114 -6.261 -14.971 1.00 23.34 151 PHE A C 1
ATOM 1180 O O . PHE A 1 154 ? 89.835 -5.227 -14.993 1.00 25.10 151 PHE A O 1
ATOM 1188 N N . GLY A 1 155 ? 87.947 -6.286 -14.383 1.00 22.03 152 GLY A N 1
ATOM 1189 C CA . GLY A 1 155 ? 87.533 -5.141 -13.601 1.00 23.50 152 GLY A CA 1
ATOM 1190 C C . GLY A 1 155 ? 86.416 -5.483 -12.646 1.00 24.26 152 GLY A C 1
ATOM 1191 O O . GLY A 1 155 ? 85.893 -6.617 -12.665 1.00 23.19 152 GLY A O 1
ATOM 1192 N N . PRO A 1 156 ? 86.019 -4.477 -11.858 1.00 24.54 153 PRO A N 1
ATOM 1193 C CA . PRO A 1 156 ? 84.929 -4.517 -10.921 1.00 23.86 153 PRO A CA 1
ATOM 1194 C C . PRO A 1 156 ? 83.608 -4.888 -11.612 1.00 23.17 153 PRO A C 1
ATOM 1195 O O . PRO A 1 156 ? 83.452 -4.673 -12.845 1.00 21.48 153 PRO A O 1
ATOM 1199 N N . ALA A 1 157 ? 82.685 -5.416 -10.795 1.00 22.72 154 ALA A N 1
ATOM 1200 C CA . ALA A 1 157 ? 81.355 -5.861 -11.267 1.00 23.50 154 ALA A CA 1
ATOM 1201 C C . ALA A 1 157 ? 80.666 -4.704 -11.934 1.00 24.26 154 ALA A C 1
ATOM 1202 O O . ALA A 1 157 ? 80.091 -4.840 -13.023 1.00 25.17 154 ALA A O 1
ATOM 1204 N N . ILE A 1 158 ? 80.860 -3.527 -11.364 1.00 24.46 155 ILE A N 1
ATOM 1205 C CA . ILE A 1 158 ? 80.198 -2.307 -11.861 1.00 24.69 155 ILE A CA 1
ATOM 1206 C C . ILE A 1 158 ? 80.495 -1.934 -13.317 1.00 24.35 155 ILE A C 1
ATOM 1207 O O . ILE A 1 158 ? 79.608 -1.418 -14.036 1.00 24.74 155 ILE A O 1
ATOM 1212 N N . CYS A 1 159 ? 81.666 -2.305 -13.819 1.00 23.90 156 CYS A N 1
ATOM 1213 C CA . CYS A 1 159 ? 81.977 -2.031 -15.190 1.00 23.08 156 CYS A CA 1
ATOM 1214 C C . CYS A 1 159 ? 80.953 -2.614 -16.143 1.00 24.10 156 CYS A C 1
ATOM 1215 O O . CYS A 1 159 ? 80.723 -2.039 -17.186 1.00 22.74 156 CYS A O 1
ATOM 1218 N N . GLY A 1 160 ? 80.415 -3.784 -15.812 1.00 24.52 157 GLY A N 1
ATOM 1219 C CA . GLY A 1 160 ? 79.416 -4.428 -16.665 1.00 26.02 157 GLY A CA 1
ATOM 1220 C C . GLY A 1 160 ? 78.114 -3.697 -16.760 1.00 27.60 157 GLY A C 1
ATOM 1221 O O . GLY A 1 160 ? 77.318 -3.971 -17.632 1.00 29.74 157 GLY A O 1
ATOM 1222 N N . GLU A 1 161 ? 77.890 -2.780 -15.843 1.00 28.48 158 GLU A N 1
ATOM 1223 C CA . GLU A 1 161 ? 76.733 -1.946 -15.844 1.00 30.73 158 GLU A CA 1
ATOM 1224 C C . GLU A 1 161 ? 76.936 -0.683 -16.692 1.00 30.01 158 GLU A C 1
ATOM 1225 O O . GLU A 1 161 ? 76.012 -0.214 -17.329 1.00 31.36 158 GLU A O 1
ATOM 1231 N N . LEU A 1 162 ? 78.153 -0.179 -16.748 1.00 29.74 159 LEU A N 1
ATOM 1232 C CA . LEU A 1 162 ? 78.469 1.158 -17.263 1.00 30.04 159 LEU A CA 1
ATOM 1233 C C . LEU A 1 162 ? 78.873 1.223 -18.720 1.00 30.81 159 LEU A C 1
ATOM 1234 O O . LEU A 1 162 ? 78.682 2.258 -19.368 1.00 32.14 159 LEU A O 1
ATOM 1239 N N . TYR A 1 163 ? 79.423 0.127 -19.244 1.00 30.50 160 TYR A N 1
ATOM 1240 C CA . TYR A 1 163 ? 79.959 0.069 -20.610 1.00 30.15 160 TYR A CA 1
ATOM 1241 C C . TYR A 1 163 ? 79.307 -1.051 -21.410 1.00 29.45 160 TYR A C 1
ATOM 1242 O O . TYR A 1 163 ? 78.865 -2.031 -20.861 1.00 28.11 160 TYR A O 1
ATOM 1251 N N . ASP A 1 164 ? 79.301 -0.917 -22.719 1.00 29.71 161 ASP A N 1
ATOM 1252 C CA . ASP A 1 164 ? 78.706 -1.915 -23.589 1.00 29.60 161 ASP A CA 1
ATOM 1253 C C . ASP A 1 164 ? 79.658 -3.107 -23.752 1.00 28.48 161 ASP A C 1
ATOM 1254 O O . ASP A 1 164 ? 80.302 -3.298 -24.785 1.00 30.13 161 ASP A O 1
ATOM 1259 N N . ILE A 1 165 ? 79.797 -3.877 -22.688 1.00 27.96 162 ILE A N 1
ATOM 1260 C CA . ILE A 1 165 ? 80.789 -4.960 -22.622 1.00 26.99 162 ILE A CA 1
ATOM 1261 C C . ILE A 1 165 ? 80.036 -6.202 -22.113 1.00 26.22 162 ILE A C 1
ATOM 1262 O O . ILE A 1 165 ? 78.999 -6.080 -21.507 1.00 25.62 162 ILE A O 1
ATOM 1267 N N . THR A 1 166 ? 80.585 -7.381 -22.373 1.00 26.03 163 THR A N 1
ATOM 1268 C CA . THR A 1 166 ? 79.931 -8.648 -22.114 1.00 24.93 163 THR A CA 1
ATOM 1269 C C . THR A 1 166 ? 80.767 -9.382 -21.082 1.00 23.08 163 THR A C 1
ATOM 1270 O O . THR A 1 166 ? 81.976 -9.636 -21.274 1.00 22.41 163 THR A O 1
ATOM 1274 N N . ARG A 1 167 ? 80.156 -9.638 -19.936 1.00 21.83 164 ARG A N 1
ATOM 1275 C CA . ARG A 1 167 ? 80.834 -10.401 -18.869 1.00 20.82 164 ARG A CA 1
ATOM 1276 C C . ARG A 1 167 ? 80.901 -11.851 -19.301 1.00 21.72 164 ARG A C 1
ATOM 1277 O O . ARG A 1 167 ? 79.877 -12.439 -19.747 1.00 21.40 164 ARG A O 1
ATOM 1285 N N . ILE A 1 168 ? 82.083 -12.434 -19.190 1.00 22.75 165 ILE A N 1
ATOM 1286 C CA . ILE A 1 168 ? 82.326 -13.832 -19.489 1.00 23.83 165 ILE A CA 1
ATOM 1287 C C . ILE A 1 168 ? 82.856 -14.603 -18.251 1.00 24.60 165 ILE A C 1
ATOM 1288 O O . ILE A 1 168 ? 82.928 -15.831 -18.274 1.00 24.70 165 ILE A O 1
ATOM 1293 N N . GLY A 1 169 ? 83.184 -13.901 -17.167 1.00 24.02 166 GLY A N 1
ATOM 1294 C CA . GLY A 1 169 ? 83.749 -14.553 -15.985 1.00 23.74 166 GLY A CA 1
ATOM 1295 C C . GLY A 1 169 ? 83.439 -13.690 -14.793 1.00 24.38 166 GLY A C 1
ATOM 1296 O O . GLY A 1 169 ? 83.420 -12.464 -14.899 1.00 23.46 166 GLY A O 1
ATOM 1297 N N . THR A 1 170 ? 83.154 -14.340 -13.664 1.00 23.97 167 THR A N 1
ATOM 1298 C CA . THR A 1 170 ? 82.682 -13.669 -12.492 1.00 23.19 167 THR A CA 1
ATOM 1299 C C . THR A 1 170 ? 83.632 -13.991 -11.339 1.00 23.70 167 THR A C 1
ATOM 1300 O O . THR A 1 170 ? 83.934 -15.147 -11.084 1.00 23.54 167 THR A O 1
ATOM 1304 N N . ALA A 1 171 ? 84.169 -12.960 -10.688 1.00 24.73 168 ALA A N 1
ATOM 1305 C CA . ALA A 1 171 ? 85.010 -13.123 -9.519 1.00 25.57 168 ALA A CA 1
ATOM 1306 C C . ALA A 1 171 ? 86.089 -14.101 -9.811 1.00 25.63 168 ALA A C 1
ATOM 1307 O O . ALA A 1 171 ? 86.147 -15.160 -9.181 1.00 25.78 168 ALA A O 1
ATOM 1309 N N . ILE A 1 172 ? 86.908 -13.797 -10.809 1.00 27.39 169 ILE A N 1
ATOM 1310 C CA . ILE A 1 172 ? 87.819 -14.813 -11.345 1.00 27.92 169 ILE A CA 1
ATOM 1311 C C . ILE A 1 172 ? 89.218 -14.617 -10.787 1.00 28.10 169 ILE A C 1
ATOM 1312 O O . ILE A 1 172 ? 90.128 -15.300 -11.199 1.00 28.04 169 ILE A O 1
ATOM 1317 N N . GLN A 1 173 ? 89.380 -13.739 -9.791 1.00 28.79 170 GLN A N 1
ATOM 1318 C CA . GLN A 1 173 ? 90.739 -13.327 -9.315 1.00 30.18 170 GLN A CA 1
ATOM 1319 C C . GLN A 1 173 ? 91.339 -14.480 -8.505 1.00 32.06 170 GLN A C 1
ATOM 1320 O O . GLN A 1 173 ? 90.606 -15.389 -8.129 1.00 31.15 170 GLN A O 1
ATOM 1326 N N . ASP A 1 174 ? 92.649 -14.468 -8.249 1.00 34.08 171 ASP A N 1
ATOM 1327 C CA . ASP A 1 174 ? 93.282 -15.605 -7.557 1.00 36.25 171 ASP A CA 1
ATOM 1328 C C . ASP A 1 174 ? 92.831 -15.701 -6.109 1.00 38.18 171 ASP A C 1
ATOM 1329 O O . ASP A 1 174 ? 92.509 -16.771 -5.634 1.00 39.73 171 ASP A O 1
ATOM 1334 N N . TYR A 1 175 ? 92.831 -14.568 -5.418 1.00 39.51 172 TYR A N 1
ATOM 1335 C CA . TYR A 1 175 ? 92.663 -14.515 -3.988 1.00 40.76 172 TYR A CA 1
ATOM 1336 C C . TYR A 1 175 ? 91.176 -14.361 -3.625 1.00 39.73 172 TYR A C 1
ATOM 1337 O O . TYR A 1 175 ? 90.520 -13.504 -4.168 1.00 38.05 172 TYR A O 1
ATOM 1346 N N . GLN A 1 176 ? 90.667 -15.205 -2.729 1.00 39.87 173 GLN A N 1
ATOM 1347 C CA . GLN A 1 176 ? 89.307 -15.057 -2.214 1.00 41.29 173 GLN A CA 1
ATOM 1348 C C . GLN A 1 176 ? 89.370 -14.249 -0.941 1.00 40.62 173 GLN A C 1
ATOM 1349 O O . GLN A 1 176 ? 90.201 -14.550 -0.065 1.00 40.11 173 GLN A O 1
ATOM 1355 N N . GLY A 1 177 ? 88.481 -13.265 -0.808 1.00 39.99 174 GLY A N 1
ATOM 1356 C CA . GLY A 1 177 ? 88.258 -12.661 0.475 1.00 38.91 174 GLY A CA 1
ATOM 1357 C C . GLY A 1 177 ? 88.973 -11.378 0.766 1.00 38.47 174 GLY A C 1
ATOM 1358 O O . GLY A 1 177 ? 89.068 -11.006 1.937 1.00 40.07 174 GLY A O 1
ATOM 1359 N N . ALA A 1 178 ? 89.459 -10.668 -0.247 1.00 36.47 175 ALA A N 1
ATOM 1360 C CA . ALA A 1 178 ? 90.016 -9.339 0.002 1.00 35.07 175 ALA A CA 1
ATOM 1361 C C . ALA A 1 178 ? 88.896 -8.304 -0.082 1.00 34.68 175 ALA A C 1
ATOM 1362 O O . ALA A 1 178 ? 88.013 -8.413 -0.918 1.00 33.83 175 ALA A O 1
ATOM 1364 N N . ALA A 1 179 ? 88.983 -7.260 0.743 1.00 33.31 176 ALA A N 1
ATOM 1365 C CA . ALA A 1 179 ? 87.954 -6.207 0.799 1.00 31.75 176 ALA A CA 1
ATOM 1366 C C . ALA A 1 179 ? 88.582 -4.940 1.251 1.00 30.77 176 ALA A C 1
ATOM 1367 O O . ALA A 1 179 ? 89.502 -4.976 2.113 1.00 28.59 176 ALA A O 1
ATOM 1369 N N . THR A 1 180 ? 88.063 -3.836 0.714 1.00 29.42 177 THR A N 1
ATOM 1370 C CA . THR A 1 180 ? 88.490 -2.506 1.050 1.00 28.66 177 THR A CA 1
ATOM 1371 C C . THR A 1 180 ? 87.334 -1.793 1.702 1.00 28.29 177 THR A C 1
ATOM 1372 O O . THR A 1 180 ? 86.178 -1.847 1.213 1.00 26.88 177 THR A O 1
ATOM 1376 N N . ASP A 1 181 ? 87.646 -1.082 2.787 1.00 26.60 178 ASP A N 1
ATOM 1377 C CA . ASP A 1 181 ? 86.673 -0.227 3.427 1.00 25.36 178 ASP A CA 1
ATOM 1378 C C . ASP A 1 181 ? 86.977 1.195 3.036 1.00 25.14 178 ASP A C 1
ATOM 1379 O O . ASP A 1 181 ? 88.128 1.603 2.946 1.00 23.78 178 ASP A O 1
ATOM 1384 N N . PHE A 1 182 ? 85.947 1.996 2.962 1.00 24.11 179 PHE A N 1
ATOM 1385 C CA . PHE A 1 182 ? 86.026 3.365 2.474 1.00 25.52 179 PHE A CA 1
ATOM 1386 C C . PHE A 1 182 ? 85.326 4.228 3.528 1.00 25.97 179 PHE A C 1
ATOM 1387 O O . PHE A 1 182 ? 84.310 3.766 4.127 1.00 24.21 179 PHE A O 1
ATOM 1395 N N . LEU A 1 183 ? 85.772 5.462 3.720 1.00 25.32 180 LEU A N 1
ATOM 1396 C CA . LEU A 1 183 ? 85.074 6.404 4.613 1.00 24.85 180 LEU A CA 1
ATOM 1397 C C . LEU A 1 183 ? 84.329 7.474 3.793 1.00 25.55 180 LEU A C 1
ATOM 1398 O O . LEU A 1 183 ? 84.844 7.949 2.786 1.00 25.42 180 LEU A O 1
ATOM 1403 N N . VAL A 1 184 ? 83.146 7.853 4.241 1.00 24.71 181 VAL A N 1
ATOM 1404 C CA . VAL A 1 184 ? 82.410 9.000 3.675 1.00 23.66 181 VAL A CA 1
ATOM 1405 C C . VAL A 1 184 ? 82.680 10.217 4.570 1.00 24.54 181 VAL A C 1
ATOM 1406 O O . VAL A 1 184 ? 82.557 10.105 5.804 1.00 24.54 181 VAL A O 1
ATOM 1410 N N . LEU A 1 185 ? 83.029 11.353 3.967 1.00 22.84 182 LEU A N 1
ATOM 1411 C CA . LEU A 1 185 ? 83.544 12.510 4.644 1.00 23.67 182 LEU A CA 1
ATOM 1412 C C . LEU A 1 185 ? 82.681 13.736 4.410 1.00 24.49 182 LEU A C 1
ATOM 1413 O O . LEU A 1 185 ? 82.182 13.940 3.279 1.00 24.16 182 LEU A O 1
ATOM 1418 N N . SER A 1 186 ? 82.517 14.561 5.451 1.00 24.36 183 SER A N 1
ATOM 1419 C CA . SER A 1 186 ? 81.750 15.755 5.352 1.00 25.17 183 SER A CA 1
ATOM 1420 C C . SER A 1 186 ? 82.275 16.738 6.389 1.00 25.40 183 SER A C 1
ATOM 1421 O O . SER A 1 186 ? 82.925 16.312 7.351 1.00 25.36 183 SER A O 1
ATOM 1424 N N . PRO A 1 187 ? 81.962 18.031 6.227 1.00 24.72 184 PRO A N 1
ATOM 1425 C CA . PRO A 1 187 ? 82.371 19.017 7.238 1.00 24.87 184 PRO A CA 1
ATOM 1426 C C . PRO A 1 187 ? 81.815 18.644 8.591 1.00 24.96 184 PRO A C 1
ATOM 1427 O O . PRO A 1 187 ? 80.774 17.972 8.673 1.00 24.93 184 PRO A O 1
ATOM 1431 N N . ARG A 1 188 ? 82.493 19.067 9.654 1.00 25.52 185 ARG A N 1
ATOM 1432 C CA . ARG A 1 188 ? 82.173 18.568 11.000 1.00 24.65 185 ARG A CA 1
ATOM 1433 C C . ARG A 1 188 ? 80.807 19.068 11.534 1.00 24.90 185 ARG A C 1
ATOM 1434 O O . ARG A 1 188 ? 80.041 18.310 12.108 1.00 23.71 185 ARG A O 1
ATOM 1442 N N . ALA A 1 189 ? 80.485 20.342 11.334 1.00 24.70 186 ALA A N 1
ATOM 1443 C CA . ALA A 1 189 ? 79.204 20.855 11.859 1.00 23.73 186 ALA A CA 1
ATOM 1444 C C . ALA A 1 189 ? 78.024 20.067 11.252 1.00 23.09 186 ALA A C 1
ATOM 1445 O O . ALA A 1 189 ? 77.069 19.713 11.933 1.00 22.43 186 ALA A O 1
ATOM 1447 N N . GLU A 1 190 ? 78.109 19.780 9.964 1.00 23.64 187 GLU A N 1
ATOM 1448 C CA . GLU A 1 190 ? 77.086 18.987 9.283 1.00 25.10 187 GLU A CA 1
ATOM 1449 C C . GLU A 1 190 ? 76.937 17.591 9.923 1.00 23.35 187 GLU A C 1
ATOM 1450 O O . GLU A 1 190 ? 75.813 17.167 10.269 1.00 22.10 187 GLU A O 1
ATOM 1456 N N . VAL A 1 191 ? 78.060 16.912 10.155 1.00 23.26 188 VAL A N 1
ATOM 1457 C CA . VAL A 1 191 ? 78.049 15.591 10.802 1.00 21.45 188 VAL A CA 1
ATOM 1458 C C . VAL A 1 191 ? 77.505 15.668 12.220 1.00 21.70 188 VAL A C 1
ATOM 1459 O O . VAL A 1 191 ? 76.636 14.853 12.607 1.00 22.95 188 VAL A O 1
ATOM 1463 N N . ALA A 1 192 ? 77.966 16.627 13.020 1.00 20.73 189 ALA A N 1
ATOM 1464 C CA . ALA A 1 192 ? 77.402 16.784 14.367 1.00 20.30 189 ALA A CA 1
ATOM 1465 C C . ALA A 1 192 ? 75.872 16.844 14.350 1.00 20.46 189 ALA A C 1
ATOM 1466 O O . ALA A 1 192 ? 75.173 16.216 15.194 1.00 18.83 189 ALA A O 1
ATOM 1468 N N . ARG A 1 193 ? 75.329 17.611 13.405 1.00 19.42 190 ARG A N 1
ATOM 1469 C CA . ARG A 1 193 ? 73.887 17.697 13.271 1.00 19.17 190 ARG A CA 1
ATOM 1470 C C . ARG A 1 193 ? 73.302 16.330 12.917 1.00 20.82 190 ARG A C 1
ATOM 1471 O O . ARG A 1 193 ? 72.239 15.941 13.446 1.00 20.37 190 ARG A O 1
ATOM 1479 N N . LEU A 1 194 ? 73.962 15.624 11.997 1.00 21.75 191 LEU A N 1
ATOM 1480 C CA . LEU A 1 194 ? 73.473 14.327 11.550 1.00 23.92 191 LEU A CA 1
ATOM 1481 C C . LEU A 1 194 ? 73.447 13.345 12.712 1.00 25.02 191 LEU A C 1
ATOM 1482 O O . LEU A 1 194 ? 72.577 12.465 12.746 1.00 24.16 191 LEU A O 1
ATOM 1487 N N . LEU A 1 195 ? 74.329 13.577 13.693 1.00 26.02 192 LEU A N 1
ATOM 1488 C CA . LEU A 1 195 ? 74.514 12.664 14.839 1.00 26.35 192 LEU A CA 1
ATOM 1489 C C . LEU A 1 195 ? 73.757 13.112 16.066 1.00 25.67 192 LEU A C 1
ATOM 1490 O O . LEU A 1 195 ? 73.918 12.528 17.133 1.00 25.14 192 LEU A O 1
ATOM 1495 N N . ALA A 1 196 ? 72.850 14.102 15.911 1.00 25.27 193 ALA A N 1
ATOM 1496 C CA . ALA A 1 196 ? 72.178 14.677 17.069 1.00 24.37 193 ALA A CA 1
ATOM 1497 C C . ALA A 1 196 ? 71.330 13.654 17.830 1.00 24.21 193 ALA A C 1
ATOM 1498 O O . ALA A 1 196 ? 71.355 13.612 19.063 1.00 23.26 193 ALA A O 1
ATOM 1500 N N . LYS A 1 197 ? 70.587 12.844 17.100 1.00 23.76 194 LYS A N 1
ATOM 1501 C CA . LYS A 1 197 ? 69.742 11.854 17.727 1.00 25.32 194 LYS A CA 1
ATOM 1502 C C . LYS A 1 197 ? 70.601 10.829 18.551 1.00 26.40 194 LYS A C 1
ATOM 1503 O O . LYS A 1 197 ? 70.389 10.696 19.723 1.00 25.63 194 LYS A O 1
ATOM 1509 N N . PRO A 1 198 ? 71.558 10.115 17.913 1.00 27.14 195 PRO A N 1
ATOM 1510 C CA . PRO A 1 198 ? 72.280 9.117 18.716 1.00 28.21 195 PRO A CA 1
ATOM 1511 C C . PRO A 1 198 ? 73.093 9.725 19.853 1.00 29.60 195 PRO A C 1
ATOM 1512 O O . PRO A 1 198 ? 73.161 9.158 20.936 1.00 30.69 195 PRO A O 1
ATOM 1516 N N . ARG A 1 199 ? 73.677 10.889 19.620 1.00 31.00 196 ARG A N 1
ATOM 1517 C CA . ARG A 1 199 ? 74.340 11.623 20.669 1.00 32.44 196 ARG A CA 1
ATOM 1518 C C . ARG A 1 199 ? 73.359 11.878 21.805 1.00 34.41 196 ARG A C 1
ATOM 1519 O O . ARG A 1 199 ? 73.681 11.579 22.969 1.00 34.54 196 ARG A O 1
ATOM 1527 N N . ALA A 1 200 ? 72.141 12.328 21.475 1.00 35.21 197 ALA A N 1
ATOM 1528 C CA . ALA A 1 200 ? 71.128 12.599 22.490 1.00 37.37 197 ALA A CA 1
ATOM 1529 C C . ALA A 1 200 ? 70.679 11.318 23.188 1.00 38.50 197 ALA A C 1
ATOM 1530 O O . ALA A 1 200 ? 70.471 11.326 24.388 1.00 39.53 197 ALA A O 1
ATOM 1532 N N . GLU A 1 201 ? 70.541 10.226 22.445 1.00 39.23 198 GLU A N 1
ATOM 1533 C CA . GLU A 1 201 ? 70.126 8.976 23.054 1.00 39.83 198 GLU A CA 1
ATOM 1534 C C . GLU A 1 201 ? 71.263 8.234 23.751 1.00 40.06 198 GLU A C 1
ATOM 1535 O O . GLU A 1 201 ? 71.056 7.133 24.223 1.00 40.92 198 GLU A O 1
ATOM 1541 N N . ALA A 1 202 ? 72.430 8.872 23.863 1.00 40.11 199 ALA A N 1
ATOM 1542 C CA . ALA A 1 202 ? 73.709 8.215 24.219 1.00 40.59 199 ALA A CA 1
ATOM 1543 C C . ALA A 1 202 ? 73.812 6.805 23.626 1.00 40.03 199 ALA A C 1
ATOM 1544 O O . ALA A 1 202 ? 73.839 5.789 24.346 1.00 41.05 199 ALA A O 1
ATOM 1546 N N . ASN A 1 203 ? 73.832 6.758 22.293 1.00 38.34 200 ASN A N 1
ATOM 1547 C CA . ASN A 1 203 ? 73.822 5.505 21.543 1.00 36.38 200 ASN A CA 1
ATOM 1548 C C . ASN A 1 203 ? 75.195 4.908 21.659 1.00 34.73 200 ASN A C 1
ATOM 1549 O O . ASN A 1 203 ? 76.170 5.579 21.375 1.00 33.03 200 ASN A O 1
ATOM 1554 N N . VAL A 1 204 ? 75.268 3.641 22.041 1.00 33.23 201 VAL A N 1
ATOM 1555 C CA . VAL A 1 204 ? 76.557 2.994 22.262 1.00 33.55 201 VAL A CA 1
ATOM 1556 C C . VAL A 1 204 ? 77.009 2.212 21.023 1.00 33.04 201 VAL A C 1
ATOM 1557 O O . VAL A 1 204 ? 78.119 1.639 21.003 1.00 34.71 201 VAL A O 1
ATOM 1561 N N . GLU A 1 205 ? 76.188 2.200 19.975 1.00 32.04 202 GLU A N 1
ATOM 1562 C CA . GLU A 1 205 ? 76.500 1.353 18.847 1.00 31.60 202 GLU A CA 1
ATOM 1563 C C . GLU A 1 205 ? 77.349 2.044 17.747 1.00 29.36 202 GLU A C 1
ATOM 1564 O O . GLU A 1 205 ? 77.131 1.864 16.540 1.00 29.94 202 GLU A O 1
ATOM 1570 N N . TYR A 1 206 ? 78.327 2.808 18.167 1.00 27.25 203 TYR A N 1
ATOM 1571 C CA . TYR A 1 206 ? 79.231 3.547 17.243 1.00 27.43 203 TYR A CA 1
ATOM 1572 C C . TYR A 1 206 ? 80.709 3.174 17.448 1.00 27.06 203 TYR A C 1
ATOM 1573 O O . TYR A 1 206 ? 81.077 2.661 18.495 1.00 26.06 203 TYR A O 1
ATOM 1582 N N . GLU A 1 207 ? 81.524 3.432 16.409 1.00 25.02 204 GLU A N 1
ATOM 1583 C CA . GLU A 1 207 ? 82.950 3.263 16.407 1.00 25.07 204 GLU A CA 1
ATOM 1584 C C . GLU A 1 207 ? 83.554 4.590 16.089 1.00 25.43 204 GLU A C 1
ATOM 1585 O O . GLU A 1 207 ? 82.930 5.392 15.381 1.00 24.31 204 GLU A O 1
ATOM 1591 N N . SER A 1 208 ? 84.739 4.838 16.616 1.00 24.20 205 SER A N 1
ATOM 1592 C CA . SER A 1 208 ? 85.451 6.102 16.334 1.00 25.48 205 SER A CA 1
ATOM 1593 C C . SER A 1 208 ? 86.867 5.813 15.859 1.00 24.98 205 SER A C 1
ATOM 1594 O O . SER A 1 208 ? 87.528 4.809 16.259 1.00 26.30 205 SER A O 1
ATOM 1597 N N . VAL A 1 209 ? 87.381 6.685 15.030 1.00 24.21 206 VAL A N 1
ATOM 1598 C CA . VAL A 1 209 ? 88.794 6.649 14.699 1.00 22.81 206 VAL A CA 1
ATOM 1599 C C . VAL A 1 209 ? 89.414 7.918 15.263 1.00 24.06 206 VAL A C 1
ATOM 1600 O O . VAL A 1 209 ? 88.922 9.029 15.051 1.00 24.10 206 VAL A O 1
ATOM 1604 N N . LEU A 1 210 ? 90.506 7.742 15.991 1.00 24.32 207 LEU A N 1
ATOM 1605 C CA . LEU A 1 210 ? 91.144 8.808 16.714 1.00 24.06 207 LEU A CA 1
ATOM 1606 C C . LEU A 1 210 ? 92.630 8.867 16.457 1.00 25.14 207 LEU A C 1
ATOM 1607 O O . LEU A 1 210 ? 93.300 7.825 16.461 1.00 26.73 207 LEU A O 1
ATOM 1612 N N . THR A 1 211 ? 93.159 10.079 16.265 1.00 24.56 208 THR A N 1
ATOM 1613 C CA . THR A 1 211 ? 94.600 10.310 16.250 1.00 25.35 208 THR A CA 1
ATOM 1614 C C . THR A 1 211 ? 95.065 11.018 17.496 1.00 24.91 208 THR A C 1
ATOM 1615 O O . THR A 1 211 ? 94.433 11.986 17.948 1.00 25.55 208 THR A O 1
ATOM 1619 N N . LEU A 1 212 ? 96.132 10.483 18.089 1.00 22.94 209 LEU A N 1
ATOM 1620 C CA . LEU A 1 212 ? 96.694 10.948 19.316 1.00 22.95 209 LEU A CA 1
ATOM 1621 C C . LEU A 1 212 ? 98.193 11.210 19.106 1.00 24.16 209 LEU A C 1
ATOM 1622 O O . LEU A 1 212 ? 98.917 10.355 18.523 1.00 23.35 209 LEU A O 1
ATOM 1627 N N . ILE A 1 213 ? 98.670 12.340 19.612 1.00 23.89 210 ILE A N 1
ATOM 1628 C CA . ILE A 1 213 ? 100.087 12.666 19.617 1.00 24.20 210 ILE A CA 1
ATOM 1629 C C . ILE A 1 213 ? 100.541 13.098 21.021 1.00 25.49 210 ILE A C 1
ATOM 1630 O O . ILE A 1 213 ? 100.434 14.263 21.350 1.00 26.20 210 ILE A O 1
ATOM 1635 N N . PRO A 1 214 ? 100.999 12.148 21.865 1.00 26.24 211 PRO A N 1
ATOM 1636 C CA . PRO A 1 214 ? 101.682 12.504 23.101 1.00 26.48 211 PRO A CA 1
ATOM 1637 C C . PRO A 1 214 ? 102.925 13.306 22.804 1.00 26.79 211 PRO A C 1
ATOM 1638 O O . PRO A 1 214 ? 103.686 13.010 21.865 1.00 26.45 211 PRO A O 1
ATOM 1642 N N . LEU A 1 215 ? 103.093 14.384 23.558 1.00 27.02 212 LEU A N 1
ATOM 1643 C CA . LEU A 1 215 ? 104.189 15.293 23.249 1.00 29.08 212 LEU A CA 1
ATOM 1644 C C . LEU A 1 215 ? 105.370 14.979 24.165 1.00 29.39 212 LEU A C 1
ATOM 1645 O O . LEU A 1 215 ? 105.901 15.850 24.794 1.00 30.45 212 LEU A O 1
ATOM 1650 N N . VAL A 1 216 ? 105.752 13.707 24.192 1.00 29.00 213 VAL A N 1
ATOM 1651 C CA . VAL A 1 216 ? 106.845 13.175 24.963 1.00 28.40 213 VAL A CA 1
ATOM 1652 C C . VAL A 1 216 ? 107.440 12.006 24.132 1.00 27.51 213 VAL A C 1
ATOM 1653 O O . VAL A 1 216 ? 106.801 11.470 23.235 1.00 25.82 213 VAL A O 1
ATOM 1657 N N . THR A 1 217 ? 108.688 11.672 24.379 1.00 26.39 214 THR A N 1
ATOM 1658 C CA . THR A 1 217 ? 109.358 10.666 23.585 1.00 25.75 214 THR A CA 1
ATOM 1659 C C . THR A 1 217 ? 109.975 9.623 24.517 1.00 24.60 214 THR A C 1
ATOM 1660 O O . THR A 1 217 ? 110.142 9.830 25.706 1.00 24.25 214 THR A O 1
ATOM 1664 N N . GLY A 1 218 ? 110.285 8.481 23.981 1.00 23.71 215 GLY A N 1
ATOM 1665 C CA . GLY A 1 218 ? 111.066 7.496 24.748 1.00 23.86 215 GLY A CA 1
ATOM 1666 C C . GLY A 1 218 ? 110.193 6.344 25.187 1.00 22.92 215 GLY A C 1
ATOM 1667 O O . GLY A 1 218 ? 109.020 6.278 24.801 1.00 21.67 215 GLY A O 1
ATOM 1668 N N . PRO A 1 219 ? 110.774 5.392 25.933 1.00 23.92 216 PRO A N 1
ATOM 1669 C CA . PRO A 1 219 ? 110.040 4.214 26.389 1.00 24.72 216 PRO A CA 1
ATOM 1670 C C . PRO A 1 219 ? 108.875 4.574 27.306 1.00 25.40 216 PRO A C 1
ATOM 1671 O O . PRO A 1 219 ? 108.909 5.584 28.062 1.00 24.16 216 PRO A O 1
ATOM 1675 N N . GLY A 1 220 ? 107.780 3.829 27.161 1.00 24.69 217 GLY A N 1
ATOM 1676 C CA . GLY A 1 220 ? 106.663 4.064 28.028 1.00 22.94 217 GLY A CA 1
ATOM 1677 C C . GLY A 1 220 ? 105.588 4.994 27.516 1.00 22.21 217 GLY A C 1
ATOM 1678 O O . GLY A 1 220 ? 104.536 4.984 28.041 1.00 20.77 217 GLY A O 1
ATOM 1679 N N . VAL A 1 221 ? 105.839 5.767 26.458 1.00 21.28 218 VAL A N 1
ATOM 1680 C CA . VAL A 1 221 ? 104.879 6.761 26.027 1.00 20.40 218 VAL A CA 1
ATOM 1681 C C . VAL A 1 221 ? 103.619 6.141 25.522 1.00 19.79 218 VAL A C 1
ATOM 1682 O O . VAL A 1 221 ? 102.544 6.570 25.855 1.00 18.95 218 VAL A O 1
ATOM 1686 N N . LEU A 1 222 ? 103.710 5.081 24.711 1.00 19.22 219 LEU A N 1
ATOM 1687 C CA . LEU A 1 222 ? 102.505 4.500 24.202 1.00 18.90 219 LEU A CA 1
ATOM 1688 C C . LEU A 1 222 ? 101.797 3.651 25.259 1.00 18.32 219 LEU A C 1
ATOM 1689 O O . LEU A 1 222 ? 100.586 3.603 25.341 1.00 19.51 219 LEU A O 1
ATOM 1694 N N . ALA A 1 223 ? 102.555 2.905 26.043 1.00 19.28 220 ALA A N 1
ATOM 1695 C CA . ALA A 1 223 ? 101.975 2.153 27.144 1.00 18.27 220 ALA A CA 1
ATOM 1696 C C . ALA A 1 223 ? 101.128 3.071 28.068 1.00 18.62 220 ALA A C 1
ATOM 1697 O O . ALA A 1 223 ? 100.009 2.769 28.409 1.00 16.30 220 ALA A O 1
ATOM 1699 N N . ASN A 1 224 ? 101.658 4.230 28.397 1.00 20.65 221 ASN A N 1
ATOM 1700 C CA . ASN A 1 224 ? 100.946 5.131 29.313 1.00 21.84 221 ASN A CA 1
ATOM 1701 C C . ASN A 1 224 ? 99.669 5.621 28.685 1.00 22.34 221 ASN A C 1
ATOM 1702 O O . ASN A 1 224 ? 98.620 5.762 29.321 1.00 24.74 221 ASN A O 1
ATOM 1707 N N . LEU A 1 225 ? 99.719 5.844 27.384 1.00 23.31 222 LEU A N 1
ATOM 1708 C CA . LEU A 1 225 ? 98.547 6.242 26.650 1.00 22.88 222 LEU A CA 1
ATOM 1709 C C . LEU A 1 225 ? 97.522 5.117 26.638 1.00 21.69 222 LEU A C 1
ATOM 1710 O O . LEU A 1 225 ? 96.357 5.306 26.990 1.00 20.86 222 LEU A O 1
ATOM 1715 N N . LEU A 1 226 ? 97.925 3.939 26.192 1.00 22.36 223 LEU A N 1
ATOM 1716 C CA . LEU A 1 226 ? 96.949 2.873 26.040 1.00 23.05 223 LEU A CA 1
ATOM 1717 C C . LEU A 1 226 ? 96.369 2.385 27.399 1.00 22.72 223 LEU A C 1
ATOM 1718 O O . LEU A 1 226 ? 95.313 1.804 27.457 1.00 21.66 223 LEU A O 1
ATOM 1723 N N . ASP A 1 227 ? 97.080 2.639 28.473 1.00 22.98 224 ASP A N 1
ATOM 1724 C CA . ASP A 1 227 ? 96.584 2.224 29.857 1.00 23.14 224 ASP A CA 1
ATOM 1725 C C . ASP A 1 227 ? 95.282 2.977 30.102 1.00 23.18 224 ASP A C 1
ATOM 1726 O O . ASP A 1 227 ? 94.335 2.439 30.677 1.00 24.07 224 ASP A O 1
ATOM 1731 N N . VAL A 1 228 ? 95.207 4.218 29.556 1.00 24.62 225 VAL A N 1
ATOM 1732 C CA . VAL A 1 228 ? 94.018 5.064 29.670 1.00 24.05 225 VAL A CA 1
ATOM 1733 C C . VAL A 1 228 ? 92.791 4.380 29.059 1.00 23.78 225 VAL A C 1
ATOM 1734 O O . VAL A 1 228 ? 91.729 4.358 29.687 1.00 22.62 225 VAL A O 1
ATOM 1738 N N . PHE A 1 229 ? 92.950 3.776 27.885 1.00 23.03 226 PHE A N 1
ATOM 1739 C CA . PHE A 1 229 ? 91.860 3.042 27.251 1.00 23.15 226 PHE A CA 1
ATOM 1740 C C . PHE A 1 229 ? 91.515 1.776 27.964 1.00 22.32 226 PHE A C 1
ATOM 1741 O O . PHE A 1 229 ? 90.366 1.382 27.997 1.00 23.50 226 PHE A O 1
ATOM 1749 N N . ARG A 1 230 ? 92.513 1.030 28.397 1.00 21.78 227 ARG A N 1
ATOM 1750 C CA . ARG A 1 230 ? 92.264 -0.097 29.303 1.00 23.15 227 ARG A CA 1
ATOM 1751 C C . ARG A 1 230 ? 91.390 0.254 30.503 1.00 22.59 227 ARG A C 1
ATOM 1752 O O . ARG A 1 230 ? 90.388 -0.408 30.773 1.00 24.00 227 ARG A O 1
ATOM 1760 N N . ASP A 1 231 ? 91.768 1.295 31.220 1.00 24.66 228 ASP A N 1
ATOM 1761 C CA . ASP A 1 231 ? 91.148 1.593 32.512 1.00 25.09 228 ASP A CA 1
ATOM 1762 C C . ASP A 1 231 ? 89.743 2.123 32.310 1.00 25.43 228 ASP A C 1
ATOM 1763 O O . ASP A 1 231 ? 88.888 1.939 33.167 1.00 26.12 228 ASP A O 1
ATOM 1768 N N . ALA A 1 232 ? 89.481 2.659 31.129 1.00 25.85 229 ALA A N 1
ATOM 1769 C CA . ALA A 1 232 ? 88.147 3.075 30.713 1.00 25.87 229 ALA A CA 1
ATOM 1770 C C . ALA A 1 232 ? 87.301 2.003 30.019 1.00 26.60 229 ALA A C 1
ATOM 1771 O O . ALA A 1 232 ? 86.165 2.294 29.596 1.00 28.32 229 ALA A O 1
ATOM 1773 N N . GLY A 1 233 ? 87.800 0.778 29.906 1.00 26.34 230 GLY A N 1
ATOM 1774 C CA . GLY A 1 233 ? 87.038 -0.310 29.288 1.00 25.19 230 GLY A CA 1
ATOM 1775 C C . GLY A 1 233 ? 86.783 -0.044 27.793 1.00 25.24 230 GLY A C 1
ATOM 1776 O O . GLY A 1 233 ? 85.782 -0.453 27.265 1.00 25.95 230 GLY A O 1
ATOM 1777 N N . LEU A 1 234 ? 87.673 0.632 27.099 1.00 24.96 231 LEU A N 1
ATOM 1778 C CA . LEU A 1 234 ? 87.480 0.887 25.656 1.00 24.76 231 LEU A CA 1
ATOM 1779 C C . LEU A 1 234 ? 88.217 -0.126 24.813 1.00 25.28 231 LEU A C 1
ATOM 1780 O O . LEU A 1 234 ? 89.432 -0.202 24.852 1.00 27.72 231 LEU A O 1
ATOM 1785 N N . ASN A 1 235 ? 87.488 -0.888 24.028 1.00 23.60 232 ASN A N 1
ATOM 1786 C CA . ASN A 1 235 ? 88.073 -1.913 23.179 1.00 23.96 232 ASN A CA 1
ATOM 1787 C C . ASN A 1 235 ? 88.562 -1.330 21.839 1.00 24.50 232 ASN A C 1
ATOM 1788 O O . ASN A 1 235 ? 87.848 -0.577 21.202 1.00 23.94 232 ASN A O 1
ATOM 1801 N N . THR A 1 237 ? 90.126 -2.048 17.895 1.00 21.91 234 THR A N 1
ATOM 1802 C CA . THR A 1 237 ? 90.179 -3.011 16.814 1.00 21.50 234 THR A CA 1
ATOM 1803 C C . THR A 1 237 ? 91.246 -2.753 15.753 1.00 21.62 234 THR A C 1
ATOM 1804 O O . THR A 1 237 ? 91.521 -3.610 14.897 1.00 22.11 234 THR A O 1
ATOM 1808 N N . SER A 1 238 ? 91.881 -1.607 15.788 1.00 22.51 235 SER A N 1
ATOM 1809 C CA . SER A 1 238 ? 92.988 -1.352 14.892 1.00 22.59 235 SER A CA 1
ATOM 1810 C C . SER A 1 238 ? 93.877 -0.297 15.489 1.00 22.58 235 SER A C 1
ATOM 1811 O O . SER A 1 238 ? 93.393 0.606 16.201 1.00 20.79 235 SER A O 1
ATOM 1814 N N . PHE A 1 239 ? 95.164 -0.439 15.259 1.00 22.17 236 PHE A N 1
ATOM 1815 C CA A PHE A 1 239 ? 96.155 0.474 15.779 0.60 23.80 236 PHE A CA 1
ATOM 1816 C CA B PHE A 1 239 ? 96.131 0.511 15.789 0.40 23.60 236 PHE A CA 1
ATOM 1817 C C . PHE A 1 239 ? 97.347 0.571 14.854 1.00 24.96 236 PHE A C 1
ATOM 1818 O O . PHE A 1 239 ? 97.867 -0.451 14.410 1.00 26.42 236 PHE A O 1
ATOM 1833 N N . ILE A 1 240 ? 97.783 1.790 14.558 1.00 23.76 237 ILE A N 1
ATOM 1834 C CA A ILE A 1 240 ? 98.988 2.020 13.788 0.60 24.01 237 ILE A CA 1
ATOM 1835 C CA B ILE A 1 240 ? 98.931 2.042 13.708 0.40 23.82 237 ILE A CA 1
ATOM 1836 C C . ILE A 1 240 ? 99.694 3.272 14.254 1.00 23.78 237 ILE A C 1
ATOM 1837 O O . ILE A 1 240 ? 99.054 4.253 14.669 1.00 23.90 237 ILE A O 1
ATOM 1846 N N . SER A 1 241 ? 101.026 3.219 14.233 1.00 23.01 238 SER A N 1
ATOM 1847 C CA . SER A 1 241 ? 101.844 4.412 14.437 1.00 23.10 238 SER A CA 1
ATOM 1848 C C . SER A 1 241 ? 102.169 5.037 13.070 1.00 24.33 238 SER A C 1
ATOM 1849 O O . SER A 1 241 ? 102.264 4.347 12.100 1.00 24.34 238 SER A O 1
ATOM 1852 N N . ARG A 1 242 ? 102.285 6.353 13.017 1.00 24.98 239 ARG A N 1
ATOM 1853 C CA . ARG A 1 242 ? 102.637 7.072 11.808 1.00 26.21 239 ARG A CA 1
ATOM 1854 C C . ARG A 1 242 ? 103.580 8.242 12.176 1.00 26.16 239 ARG A C 1
ATOM 1855 O O . ARG A 1 242 ? 103.369 8.820 13.217 1.00 27.75 239 ARG A O 1
ATOM 1863 N N . PRO A 1 243 ? 104.511 8.676 11.285 1.00 28.74 240 PRO A N 1
ATOM 1864 C CA . PRO A 1 243 ? 105.130 9.982 11.445 1.00 29.55 240 PRO A CA 1
ATOM 1865 C C . PRO A 1 243 ? 104.107 11.145 11.389 1.00 31.37 240 PRO A C 1
ATOM 1866 O O . PRO A 1 243 ? 103.037 10.963 10.909 1.00 31.41 240 PRO A O 1
ATOM 1870 N N . ILE A 1 244 ? 104.424 12.286 11.951 1.00 33.25 241 ILE A N 1
ATOM 1871 C CA . ILE A 1 244 ? 103.498 13.448 11.919 1.00 36.32 241 ILE A CA 1
ATOM 1872 C C . ILE A 1 244 ? 103.933 14.243 10.719 1.00 39.67 241 ILE A C 1
ATOM 1873 O O . ILE A 1 244 ? 104.973 14.915 10.771 1.00 39.30 241 ILE A O 1
ATOM 1878 N N . LYS A 1 245 ? 103.203 14.069 9.627 1.00 43.24 242 LYS A N 1
ATOM 1879 C CA . LYS A 1 245 ? 103.359 14.891 8.434 1.00 45.66 242 LYS A CA 1
ATOM 1880 C C . LYS A 1 245 ? 104.640 14.514 7.715 1.00 46.47 242 LYS A C 1
ATOM 1881 O O . LYS A 1 245 ? 105.412 15.379 7.336 1.00 47.29 242 LYS A O 1
ATOM 1887 N N . GLY A 1 246 ? 104.850 13.213 7.541 1.00 47.69 243 GLY A N 1
ATOM 1888 C CA . GLY A 1 246 ? 106.078 12.688 6.981 1.00 47.31 243 GLY A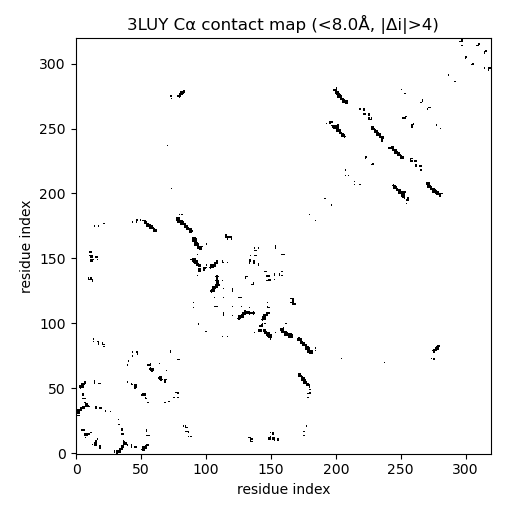 CA 1
ATOM 1889 C C . GLY A 1 246 ? 107.377 12.870 7.759 1.00 46.88 243 GLY A C 1
ATOM 1890 O O . GLY A 1 246 ? 108.377 12.290 7.349 1.00 48.62 243 GLY A O 1
ATOM 1891 N N . ARG A 1 247 ? 107.399 13.644 8.855 1.00 45.77 244 ARG A N 1
ATOM 1892 C CA . ARG A 1 247 ? 108.636 13.910 9.572 1.00 44.73 244 ARG A CA 1
ATOM 1893 C C . ARG A 1 247 ? 109.181 12.695 10.355 1.00 44.27 244 ARG A C 1
ATOM 1894 O O . ARG A 1 247 ? 108.610 12.299 11.388 1.00 41.95 244 ARG A O 1
ATOM 1902 N N . THR A 1 248 ? 110.303 12.120 9.886 1.00 43.16 245 THR A N 1
ATOM 1903 C CA . THR A 1 248 ? 110.823 10.894 10.539 1.00 41.44 245 THR A CA 1
ATOM 1904 C C . THR A 1 248 ? 111.340 11.226 11.918 1.00 37.60 245 THR A C 1
ATOM 1905 O O . THR A 1 248 ? 111.872 12.300 12.172 1.00 36.30 245 THR A O 1
ATOM 1909 N N . GLY A 1 249 ? 111.004 10.359 12.862 1.00 33.75 246 GLY A N 1
ATOM 1910 C CA . GLY A 1 249 ? 111.369 10.601 14.241 1.00 31.83 246 GLY A CA 1
ATOM 1911 C C . GLY A 1 249 ? 110.292 11.337 15.013 1.00 30.15 246 GLY A C 1
ATOM 1912 O O . GLY A 1 249 ? 110.491 11.645 16.195 1.00 29.90 246 GLY A O 1
ATOM 1913 N N . THR A 1 250 ? 109.164 11.644 14.367 1.00 26.73 247 THR A N 1
ATOM 1914 C CA . THR A 1 250 ? 108.018 12.127 15.094 1.00 26.45 247 THR A CA 1
ATOM 1915 C C . THR A 1 250 ? 106.980 10.986 15.192 1.00 25.36 247 THR A C 1
ATOM 1916 O O . THR A 1 250 ? 106.988 10.084 14.384 1.00 24.74 247 THR A O 1
ATOM 1920 N N . TYR A 1 251 ? 106.081 11.025 16.153 1.00 26.70 248 TYR A N 1
ATOM 1921 C CA . TYR A 1 251 ? 105.165 9.876 16.312 1.00 25.09 248 TYR A CA 1
ATOM 1922 C C . TYR A 1 251 ? 103.748 10.277 16.646 1.00 25.04 248 TYR A C 1
ATOM 1923 O O . TYR A 1 251 ? 103.536 10.996 17.575 1.00 26.52 248 TYR A O 1
ATOM 1932 N N . SER A 1 252 ? 102.778 9.782 15.870 1.00 24.79 249 SER A N 1
ATOM 1933 C CA . SER A 1 252 ? 101.357 9.875 16.152 1.00 23.63 249 SER A CA 1
ATOM 1934 C C . SER A 1 252 ? 100.783 8.475 16.174 1.00 22.49 249 SER A C 1
ATOM 1935 O O . SER A 1 252 ? 101.363 7.557 15.615 1.00 21.85 249 SER A O 1
ATOM 1938 N N . PHE A 1 253 ? 99.606 8.323 16.739 1.00 22.71 250 PHE A N 1
ATOM 1939 C CA . PHE A 1 253 ? 98.988 7.017 16.811 1.00 22.46 250 PHE A CA 1
ATOM 1940 C C . PHE A 1 253 ? 97.576 7.121 16.381 1.00 22.93 250 PHE A C 1
ATOM 1941 O O . PHE A 1 253 ? 96.847 8.040 16.818 1.00 24.85 250 PHE A O 1
ATOM 1949 N N . ILE A 1 254 ? 97.137 6.179 15.554 1.00 22.52 251 ILE A N 1
ATOM 1950 C CA . ILE A 1 254 ? 95.792 6.172 15.059 1.00 21.16 251 ILE A CA 1
ATOM 1951 C C . ILE A 1 254 ? 95.123 4.910 15.555 1.00 21.87 251 ILE A C 1
ATOM 1952 O O . ILE A 1 254 ? 95.512 3.772 15.204 1.00 21.77 251 ILE A O 1
ATOM 1957 N N . VAL A 1 255 ? 94.074 5.106 16.326 1.00 21.98 252 VAL A N 1
ATOM 1958 C CA . VAL A 1 255 ? 93.314 4.044 16.909 1.00 22.29 252 VAL A CA 1
ATOM 1959 C C . VAL A 1 255 ? 91.885 4.009 16.405 1.00 22.97 252 VAL A C 1
ATOM 1960 O O . VAL A 1 255 ? 91.255 5.044 16.198 1.00 22.77 252 VAL A O 1
ATOM 1964 N N . THR A 1 256 ? 91.365 2.797 16.198 1.00 23.60 253 THR A N 1
ATOM 1965 C CA . THR A 1 256 ? 89.953 2.563 15.905 1.00 22.43 253 THR A CA 1
ATOM 1966 C C . THR A 1 256 ? 89.347 1.787 17.060 1.00 24.38 253 THR A C 1
ATOM 1967 O O . THR A 1 256 ? 89.839 0.666 17.429 1.00 23.10 253 THR A O 1
ATOM 1971 N N . LEU A 1 257 ? 88.298 2.392 17.647 1.00 25.08 254 LEU A N 1
ATOM 1972 C CA A LEU A 1 257 ? 87.704 1.808 18.847 0.60 26.24 254 LEU A CA 1
ATOM 1973 C CA B LEU A 1 257 ? 87.664 1.966 18.913 0.40 25.87 254 LEU A CA 1
ATOM 1974 C C . LEU A 1 257 ? 86.188 1.665 18.836 1.00 26.22 254 LEU A C 1
ATOM 1975 O O . LEU A 1 257 ? 85.445 2.403 18.163 1.00 23.53 254 LEU A O 1
ATOM 1984 N N . ASP A 1 258 ? 85.750 0.695 19.631 1.00 25.11 255 ASP A N 1
ATOM 1985 C CA . ASP A 1 258 ? 84.359 0.357 19.794 1.00 25.86 255 ASP A CA 1
ATOM 1986 C C . ASP A 1 258 ? 83.676 1.280 20.855 1.00 25.49 255 ASP A C 1
ATOM 1987 O O . ASP A 1 258 ? 83.302 0.847 21.966 1.00 26.26 255 ASP A O 1
ATOM 1992 N N . ALA A 1 259 ? 83.595 2.567 20.533 1.00 25.44 256 ALA A N 1
ATOM 1993 C CA . ALA A 1 259 ? 82.864 3.554 21.326 1.00 25.35 256 ALA A CA 1
ATOM 1994 C C . ALA A 1 259 ? 82.614 4.813 20.483 1.00 25.56 256 ALA A C 1
ATOM 1995 O O . ALA A 1 259 ? 83.341 5.083 19.509 1.00 26.37 256 ALA A O 1
ATOM 1997 N N . ALA A 1 260 ? 81.597 5.565 20.881 1.00 26.34 257 ALA A N 1
ATOM 1998 C CA . ALA A 1 260 ? 81.320 6.942 20.397 1.00 26.21 257 ALA A CA 1
ATOM 1999 C C . ALA A 1 260 ? 81.894 7.958 21.366 1.00 26.57 257 ALA A C 1
ATOM 2000 O O . ALA A 1 260 ? 81.909 7.727 22.614 1.00 25.55 257 ALA A O 1
ATOM 2002 N N . PRO A 1 261 ? 82.389 9.091 20.835 1.00 27.50 258 PRO A N 1
ATOM 2003 C CA . PRO A 1 261 ? 83.023 10.042 21.719 1.00 28.35 258 PRO A CA 1
ATOM 2004 C C . PRO A 1 261 ? 82.116 10.675 22.763 1.00 28.28 258 PRO A C 1
ATOM 2005 O O . PRO A 1 261 ? 82.618 11.157 23.734 1.00 28.30 258 PRO A O 1
ATOM 2009 N N . TRP A 1 262 ? 80.801 10.611 22.571 1.00 28.40 259 TRP A N 1
ATOM 2010 C CA . TRP A 1 262 ? 79.849 11.059 23.568 1.00 28.94 259 TRP A CA 1
ATOM 2011 C C . TRP A 1 262 ? 79.682 10.089 24.712 1.00 28.85 259 TRP A C 1
ATOM 2012 O O . TRP A 1 262 ? 79.120 10.454 25.688 1.00 28.28 259 TRP A O 1
ATOM 2023 N N . GLU A 1 263 ? 80.138 8.843 24.590 1.00 29.63 260 GLU A N 1
ATOM 2024 C CA . GLU A 1 263 ? 79.989 7.920 25.716 1.00 28.52 260 GLU A CA 1
ATOM 2025 C C . GLU A 1 263 ? 80.792 8.425 26.919 1.00 27.72 260 GLU A C 1
ATOM 2026 O O . GLU A 1 263 ? 81.875 8.969 26.753 1.00 27.48 260 GLU A O 1
ATOM 2032 N N . GLU A 1 264 ? 80.264 8.268 28.131 1.00 27.17 261 GLU A N 1
ATOM 2033 C CA A GLU A 1 264 ? 80.972 8.808 29.293 0.50 28.54 261 GLU A CA 1
ATOM 2034 C CA B GLU A 1 264 ? 80.944 8.723 29.370 0.50 27.97 261 GLU A CA 1
ATOM 2035 C C . GLU A 1 264 ? 82.381 8.224 29.451 1.00 27.77 261 GLU A C 1
ATOM 2036 O O . GLU A 1 264 ? 83.313 8.973 29.751 1.00 28.51 261 GLU A O 1
ATOM 2047 N N . ARG A 1 265 ? 82.550 6.932 29.241 1.00 28.11 262 ARG A N 1
ATOM 2048 C CA . ARG A 1 265 ? 83.876 6.327 29.412 1.00 30.34 262 ARG A CA 1
ATOM 2049 C C . ARG A 1 265 ? 84.902 6.901 28.386 1.00 29.31 262 ARG A C 1
ATOM 2050 O O . ARG A 1 265 ? 86.070 7.128 28.700 1.00 29.07 262 ARG A O 1
ATOM 2058 N N . PHE A 1 266 ? 84.429 7.180 27.184 1.00 28.22 263 PHE A N 1
ATOM 2059 C CA . PHE A 1 266 ? 85.241 7.784 26.169 1.00 28.87 263 PHE A CA 1
ATOM 2060 C C . PHE A 1 266 ? 85.584 9.216 26.532 1.00 29.31 263 PHE A C 1
ATOM 2061 O O . PHE A 1 266 ? 86.738 9.663 26.435 1.00 28.99 263 PHE A O 1
ATOM 2069 N N . ARG A 1 267 ? 84.561 9.970 26.910 1.00 30.88 264 ARG A N 1
ATOM 2070 C CA . ARG A 1 267 ? 84.761 11.318 27.391 1.00 32.99 264 ARG A CA 1
ATOM 2071 C C . ARG A 1 267 ? 85.804 11.389 28.480 1.00 31.88 264 ARG A C 1
ATOM 2072 O O . ARG A 1 267 ? 86.675 12.244 28.447 1.00 32.19 264 ARG A O 1
ATOM 2080 N N . ASP A 1 268 ? 85.708 10.515 29.462 1.00 31.39 265 ASP A N 1
ATOM 2081 C CA . ASP A 1 268 ? 86.641 10.573 30.583 1.00 31.74 265 ASP A CA 1
ATOM 2082 C C . ASP A 1 268 ? 88.045 10.163 30.167 1.00 30.03 265 ASP A C 1
ATOM 2083 O O . ASP A 1 268 ? 88.992 10.708 30.673 1.00 28.74 265 ASP A O 1
ATOM 2088 N N . ALA A 1 269 ? 88.188 9.213 29.229 1.00 29.00 266 ALA A N 1
ATOM 2089 C CA . ALA A 1 269 ? 89.508 8.915 28.640 1.00 27.27 266 ALA A CA 1
ATOM 2090 C C . ALA A 1 269 ? 90.131 10.156 27.973 1.00 27.50 266 ALA A C 1
ATOM 2091 O O . ALA A 1 269 ? 91.279 10.508 28.216 1.00 26.40 266 ALA A O 1
ATOM 2093 N N . LEU A 1 270 ? 89.368 10.830 27.129 1.00 27.15 267 LEU A N 1
ATOM 2094 C CA . LEU A 1 270 ? 89.902 11.958 26.398 1.00 27.14 267 LEU A CA 1
ATOM 2095 C C . LEU A 1 270 ? 90.238 13.171 27.297 1.00 27.50 267 LEU A C 1
ATOM 2096 O O . LEU A 1 270 ? 91.151 13.925 27.019 1.00 29.05 267 LEU A O 1
ATOM 2101 N N . VAL A 1 271 ? 89.459 13.383 28.327 1.00 28.05 268 VAL A N 1
ATOM 2102 C CA . VAL A 1 271 ? 89.779 14.397 29.313 1.00 28.94 268 VAL A CA 1
ATOM 2103 C C . VAL A 1 271 ? 91.170 14.104 29.890 1.00 29.34 268 VAL A C 1
ATOM 2104 O O . VAL A 1 271 ? 92.071 14.953 29.902 1.00 29.72 268 VAL A O 1
ATOM 2108 N N . GLU A 1 272 ? 91.378 12.858 30.260 1.00 30.25 269 GLU A N 1
ATOM 2109 C CA . GLU A 1 272 ? 92.643 12.471 30.865 1.00 31.47 269 GLU A CA 1
ATOM 2110 C C . GLU A 1 272 ? 93.801 12.632 29.889 1.00 30.71 269 GLU A C 1
ATOM 2111 O O . GLU A 1 272 ? 94.850 13.171 30.221 1.00 29.81 269 GLU A O 1
ATOM 2117 N N . ILE A 1 273 ? 93.581 12.257 28.642 1.00 30.47 270 ILE A N 1
ATOM 2118 C CA . ILE A 1 273 ? 94.617 12.339 27.644 1.00 30.01 270 ILE A CA 1
ATOM 2119 C C . ILE A 1 273 ? 94.893 13.816 27.340 1.00 30.32 270 ILE A C 1
ATOM 2120 O O . ILE A 1 273 ? 96.047 14.241 27.252 1.00 28.68 270 ILE A O 1
ATOM 2125 N N . ALA A 1 274 ? 93.834 14.598 27.182 1.00 31.64 271 ALA A N 1
ATOM 2126 C CA . ALA A 1 274 ? 94.011 16.029 26.830 1.00 32.44 271 ALA A CA 1
ATOM 2127 C C . ALA A 1 274 ? 94.683 16.818 27.984 1.00 33.31 271 ALA A C 1
ATOM 2128 O O . ALA A 1 274 ? 95.544 17.660 27.746 1.00 33.25 271 ALA A O 1
ATOM 2130 N N . GLU A 1 275 ? 94.331 16.509 29.223 1.00 34.64 272 GLU A N 1
ATOM 2131 C CA . GLU A 1 275 ? 94.917 17.200 30.374 1.00 36.21 272 GLU A CA 1
ATOM 2132 C C . GLU A 1 275 ? 96.396 16.786 30.648 1.00 36.93 272 GLU A C 1
ATOM 2133 O O . GLU A 1 275 ? 97.115 17.465 31.396 1.00 36.90 272 GLU A O 1
ATOM 2139 N N . HIS A 1 276 ? 96.853 15.693 30.016 1.00 36.56 273 HIS A N 1
ATOM 2140 C CA A HIS A 1 276 ? 98.279 15.293 30.043 0.70 36.11 273 HIS A CA 1
ATOM 2141 C CA B HIS A 1 276 ? 98.279 15.346 30.087 0.30 36.19 273 HIS A CA 1
ATOM 2142 C C . HIS A 1 276 ? 99.041 16.128 29.024 1.00 35.71 273 HIS A C 1
ATOM 2143 O O . HIS A 1 276 ? 100.270 16.090 28.961 1.00 36.46 273 HIS A O 1
ATOM 2156 N N . GLY A 1 277 ? 98.336 16.885 28.187 1.00 34.96 274 GLY A N 1
ATOM 2157 C CA . GLY A 1 277 ? 99.039 17.675 27.186 1.00 33.42 274 GLY A CA 1
ATOM 2158 C C . GLY A 1 277 ? 99.042 17.086 25.798 1.00 33.00 274 GLY A C 1
ATOM 2159 O O . GLY A 1 277 ? 99.535 17.729 24.852 1.00 33.10 274 GLY A O 1
ATOM 2160 N N . ASP A 1 278 ? 98.489 15.881 25.621 1.00 31.52 275 ASP A N 1
ATOM 2161 C CA . ASP A 1 278 ? 98.570 15.249 24.289 1.00 30.56 275 ASP A CA 1
ATOM 2162 C C . ASP A 1 278 ? 97.622 15.909 23.305 1.00 29.19 275 ASP A C 1
ATOM 2163 O O . ASP A 1 278 ? 96.545 16.346 23.689 1.00 30.20 275 ASP A O 1
ATOM 2168 N N . TRP A 1 279 ? 97.990 15.946 22.045 1.00 29.44 276 TRP A N 1
ATOM 2169 C CA . TRP A 1 279 ? 97.122 16.445 21.006 1.00 29.21 276 TRP A CA 1
ATOM 2170 C C . TRP A 1 279 ? 96.199 15.314 20.579 1.00 29.28 276 TRP A C 1
ATOM 2171 O O . TRP A 1 279 ? 96.668 14.142 20.454 1.00 28.74 276 TRP A O 1
ATOM 2182 N N . ALA A 1 280 ? 94.930 15.645 20.306 1.00 27.72 277 ALA A N 1
ATOM 2183 C CA . ALA A 1 280 ? 93.950 14.626 19.935 1.00 26.39 277 ALA A CA 1
ATOM 2184 C C . ALA A 1 280 ? 92.951 15.129 18.921 1.00 27.60 277 ALA A C 1
ATOM 2185 O O . ALA A 1 280 ? 92.525 16.311 18.963 1.00 27.66 277 ALA A O 1
ATOM 2187 N N . LYS A 1 281 ? 92.572 14.260 17.995 1.00 27.07 278 LYS A N 1
ATOM 2188 C CA . LYS A 1 281 ? 91.611 14.613 17.018 1.00 25.82 278 LYS A CA 1
ATOM 2189 C C . LYS A 1 281 ? 90.784 13.400 16.606 1.00 25.20 278 LYS A C 1
ATOM 2190 O O . LYS A 1 281 ? 91.301 12.327 16.302 1.00 22.78 278 LYS A O 1
ATOM 2196 N N . THR A 1 282 ? 89.471 13.585 16.550 1.00 24.45 279 THR A N 1
ATOM 2197 C CA . THR A 1 282 ? 88.601 12.494 16.132 1.00 22.92 279 THR A CA 1
ATOM 2198 C C . THR A 1 282 ? 88.450 12.598 14.596 1.00 23.54 279 THR A C 1
ATOM 2199 O O . THR A 1 282 ? 88.016 13.623 14.077 1.00 24.03 279 THR A O 1
ATOM 2203 N N . LEU A 1 283 ? 88.850 11.555 13.900 1.00 23.23 280 LEU A N 1
ATOM 2204 C CA . LEU A 1 283 ? 88.845 11.496 12.403 1.00 23.45 280 LEU A CA 1
ATOM 2205 C C . LEU A 1 283 ? 87.561 10.914 11.848 1.00 23.45 280 LEU A C 1
ATOM 2206 O O . LEU A 1 283 ? 87.218 11.255 10.718 1.00 24.45 280 LEU A O 1
ATOM 2211 N N . ALA A 1 284 ? 86.831 10.083 12.628 1.00 23.04 281 ALA A N 1
ATOM 2212 C CA . ALA A 1 284 ? 85.601 9.440 12.133 1.00 23.08 281 ALA A CA 1
ATOM 2213 C C . ALA A 1 284 ? 84.737 8.921 13.293 1.00 24.01 281 ALA A C 1
ATOM 2214 O O . ALA A 1 284 ? 85.286 8.456 14.312 1.00 22.69 281 ALA A O 1
ATOM 2216 N N . VAL A 1 285 ? 83.409 8.993 13.136 1.00 24.34 282 VAL A N 1
ATOM 2217 C CA . VAL A 1 285 ? 82.430 8.381 14.046 1.00 25.16 282 VAL A CA 1
ATOM 2218 C C . VAL A 1 285 ? 81.334 7.802 13.189 1.00 25.18 282 VAL A C 1
ATOM 2219 O O . VAL A 1 285 ? 80.700 8.536 12.426 1.00 25.19 282 VAL A O 1
ATOM 2223 N N . TYR A 1 286 ? 81.109 6.508 13.279 1.00 23.86 283 TYR A N 1
ATOM 2224 C CA . TYR A 1 286 ? 80.164 5.889 12.394 1.00 24.05 283 TYR A CA 1
ATOM 2225 C C . TYR A 1 286 ? 79.542 4.618 13.012 1.00 25.65 283 TYR A C 1
ATOM 2226 O O . TYR A 1 286 ? 80.092 4.006 13.950 1.00 22.05 283 TYR A O 1
ATOM 2235 N N . PRO A 1 287 ? 78.415 4.172 12.447 1.00 27.84 284 PRO A N 1
ATOM 2236 C CA . PRO A 1 287 ? 77.727 3.068 13.141 1.00 30.16 284 PRO A CA 1
ATOM 2237 C C . PRO A 1 287 ? 78.583 1.835 13.327 1.00 31.88 284 PRO A C 1
ATOM 2238 O O . PRO A 1 287 ? 79.293 1.515 12.465 1.00 31.49 284 PRO A O 1
ATOM 2242 N N . ARG A 1 288 ? 78.450 1.143 14.445 1.00 36.23 285 ARG A N 1
ATOM 2243 C CA A ARG A 1 288 ? 79.353 0.035 14.734 0.50 38.19 285 ARG A CA 1
ATOM 2244 C CA B ARG A 1 288 ? 79.294 -0.011 14.812 0.50 38.48 285 ARG A CA 1
ATOM 2245 C C . ARG A 1 288 ? 79.034 -1.154 13.863 1.00 40.34 285 ARG A C 1
ATOM 2246 O O . ARG A 1 288 ? 77.915 -1.622 13.794 1.00 39.77 285 ARG A O 1
ATOM 2261 N N . ARG A 1 289 ? 80.058 -1.602 13.174 1.00 44.77 286 ARG A N 1
ATOM 2262 C CA . ARG A 1 289 ? 79.937 -2.759 12.303 1.00 48.36 286 ARG A CA 1
ATOM 2263 C C . ARG A 1 289 ? 79.968 -3.992 13.209 1.00 49.90 286 ARG A C 1
ATOM 2264 O O . ARG A 1 289 ? 80.430 -3.935 14.339 1.00 51.24 286 ARG A O 1
ATOM 2272 N N . GLU A 1 290 ? 79.350 -5.077 12.801 1.00 52.09 287 GLU A N 1
ATOM 2273 C CA . GLU A 1 290 ? 79.332 -6.257 13.669 1.00 53.34 287 GLU A CA 1
ATOM 2274 C C . GLU A 1 290 ? 80.586 -7.101 13.313 1.00 52.88 287 GLU A C 1
ATOM 2275 O O . GLU A 1 290 ? 80.721 -7.540 12.164 1.00 51.72 287 GLU A O 1
ATOM 2281 N N . HIS A 1 291 ? 81.524 -7.241 14.268 1.00 52.31 288 HIS A N 1
ATOM 2282 C CA . HIS A 1 291 ? 82.816 -7.955 14.000 1.00 52.30 288 HIS A CA 1
ATOM 2283 C C . HIS A 1 291 ? 82.552 -9.445 14.246 1.00 50.59 288 HIS A C 1
ATOM 2284 O O . HIS A 1 291 ? 82.120 -9.826 15.326 1.00 50.46 288 HIS A O 1
ATOM 2291 N N . PRO A 1 292 ? 82.832 -10.292 13.256 1.00 49.28 289 PRO A N 1
ATOM 2292 C CA . PRO A 1 292 ? 83.102 -11.701 13.620 1.00 47.20 289 PRO A CA 1
ATOM 2293 C C . PRO A 1 292 ? 84.064 -11.802 14.830 1.00 44.64 289 PRO A C 1
ATOM 2294 O O . PRO A 1 292 ? 85.065 -11.056 14.919 1.00 43.88 289 PRO A O 1
ATOM 2298 N N . ASN A 1 293 ? 83.722 -12.658 15.781 1.00 42.28 290 ASN A N 1
ATOM 2299 C CA A ASN A 1 293 ? 84.546 -12.838 16.959 0.70 41.93 290 ASN A CA 1
ATOM 2300 C CA B ASN A 1 293 ? 84.552 -12.865 16.971 0.30 41.68 290 ASN A CA 1
ATOM 2301 C C . ASN A 1 293 ? 84.933 -14.321 17.078 1.00 40.87 290 ASN A C 1
ATOM 2302 O O . ASN A 1 293 ? 84.524 -15.003 17.999 1.00 40.08 290 ASN A O 1
ATOM 2311 N N . PRO A 1 294 ? 85.736 -14.813 16.119 1.00 39.92 291 PRO A N 1
ATOM 2312 C CA . PRO A 1 294 ? 86.141 -16.191 16.233 1.00 39.73 291 PRO A CA 1
ATOM 2313 C C . PRO A 1 294 ? 86.864 -16.382 17.564 1.00 38.80 291 PRO A C 1
ATOM 2314 O O . PRO A 1 294 ? 87.697 -15.557 17.915 1.00 37.54 291 PRO A O 1
ATOM 2318 N N . PRO A 1 295 ? 86.517 -17.437 18.306 1.00 38.41 292 PRO A N 1
ATOM 2319 C CA . PRO A 1 295 ? 87.089 -17.640 19.622 1.00 38.14 292 PRO A CA 1
ATOM 2320 C C . PRO A 1 295 ? 88.572 -18.007 19.529 1.00 37.68 292 PRO A C 1
ATOM 2321 O O . PRO A 1 295 ? 89.001 -18.604 18.530 1.00 36.11 292 PRO A O 1
ATOM 2325 N N . VAL A 1 296 ? 89.318 -17.631 20.566 1.00 37.20 293 VAL A N 1
ATOM 2326 C CA . VAL A 1 296 ? 90.778 -17.739 20.583 1.00 37.45 293 VAL A CA 1
ATOM 2327 C C . VAL A 1 296 ? 91.214 -19.175 20.378 1.00 37.71 293 VAL A C 1
ATOM 2328 O O . VAL A 1 296 ? 92.084 -19.466 19.547 1.00 36.91 293 VAL A O 1
ATOM 2332 N N . THR A 1 297 ? 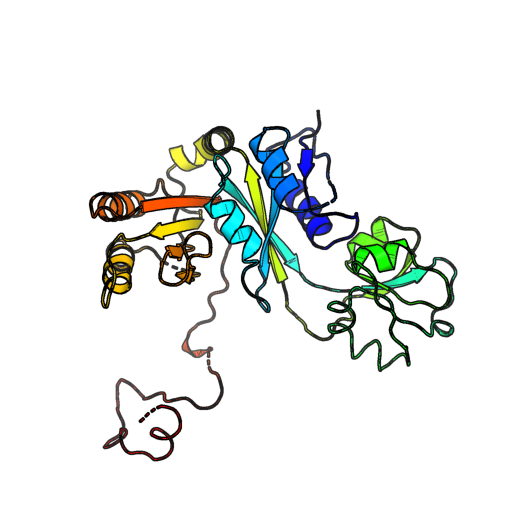90.545 -20.094 21.082 1.00 38.81 294 THR A N 1
ATOM 2333 C CA . THR A 1 297 ? 90.850 -21.522 20.942 1.00 38.09 294 THR A CA 1
ATOM 2334 C C . THR A 1 297 ? 90.711 -21.991 19.494 1.00 37.78 294 THR A C 1
ATOM 2335 O O . THR A 1 297 ? 91.214 -23.034 19.173 1.00 37.87 294 THR A O 1
ATOM 2339 N N . SER A 1 298 ? 90.041 -21.233 18.625 1.00 37.19 295 SER A N 1
ATOM 2340 C CA . SER A 1 298 ? 89.991 -21.556 17.203 1.00 37.11 295 SER A CA 1
ATOM 2341 C C . SER A 1 298 ? 90.969 -20.770 16.327 1.00 36.97 295 SER A C 1
ATOM 2342 O O . SER A 1 298 ? 90.945 -20.889 15.086 1.00 36.54 295 SER A O 1
ATOM 2345 N N . TRP A 1 299 ? 91.801 -19.912 16.929 1.00 35.99 296 TRP A N 1
ATOM 2346 C CA . TRP A 1 299 ? 92.709 -19.091 16.127 1.00 35.04 296 TRP A CA 1
ATOM 2347 C C . TRP A 1 299 ? 93.828 -19.925 15.526 1.00 34.71 296 TRP A C 1
ATOM 2348 O O . TRP A 1 299 ? 94.547 -20.607 16.217 1.00 34.49 296 TRP A O 1
ATOM 2367 N N . LEU A 1 301 ? 97.396 -20.134 14.217 1.00 31.16 298 LEU A N 1
ATOM 2368 C CA . LEU A 1 301 ? 98.560 -19.306 14.447 1.00 30.60 298 LEU A CA 1
ATOM 2369 C C . LEU A 1 301 ? 99.551 -19.472 13.309 1.00 29.46 298 LEU A C 1
ATOM 2370 O O . LEU A 1 301 ? 99.525 -20.508 12.637 1.00 28.34 298 LEU A O 1
ATOM 2375 N N . PRO A 1 302 ? 100.436 -18.465 13.092 1.00 26.97 299 PRO A N 1
ATOM 2376 C CA . PRO A 1 302 ? 101.392 -18.558 11.995 1.00 25.88 299 PRO A CA 1
ATOM 2377 C C . PRO A 1 302 ? 102.463 -19.617 12.308 1.00 25.53 299 PRO A C 1
ATOM 2378 O O . PRO A 1 302 ? 102.594 -20.042 13.451 1.00 23.89 299 PRO A O 1
ATOM 2382 N N . GLN A 1 303 ? 103.202 -20.048 11.292 1.00 26.02 300 GLN A N 1
ATOM 2383 C CA . GLN A 1 303 ? 104.270 -21.030 11.459 1.00 26.98 300 GLN A CA 1
ATOM 2384 C C . GLN A 1 303 ? 105.352 -20.598 12.478 1.00 26.60 300 GLN A C 1
ATOM 2385 O O . GLN A 1 303 ? 105.698 -19.419 12.584 1.00 26.73 300 GLN A O 1
ATOM 2391 N N . GLY A 1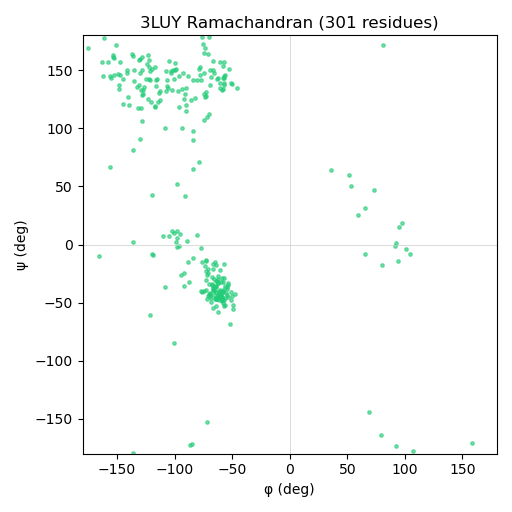 304 ? 105.879 -21.573 13.191 1.00 26.02 301 GLY A N 1
ATOM 2392 C CA . GLY A 1 304 ? 106.978 -21.365 14.150 1.00 25.05 301 GLY A CA 1
ATOM 2393 C C . GLY A 1 304 ? 106.547 -20.564 15.361 1.00 23.56 301 GLY A C 1
ATOM 2394 O O . GLY A 1 304 ? 105.430 -20.689 15.809 1.00 22.30 301 GLY A O 1
ATOM 2395 N N . GLY A 1 305 ? 107.441 -19.725 15.876 1.00 22.49 302 GLY A N 1
ATOM 2396 C CA . GLY A 1 305 ? 107.119 -18.890 17.011 1.00 22.57 302 GLY A CA 1
ATOM 2397 C C . GLY A 1 305 ? 107.263 -19.712 18.269 1.00 22.72 302 GLY A C 1
ATOM 2398 O O . GLY A 1 305 ? 107.459 -20.921 18.202 1.00 21.45 302 GLY A O 1
ATOM 2399 N N . VAL A 1 306 ? 107.175 -19.045 19.404 1.00 22.75 303 VAL A N 1
ATOM 2400 C CA . VAL A 1 306 ? 107.184 -19.692 20.711 1.00 23.19 303 VAL A CA 1
ATOM 2401 C C . VAL A 1 306 ? 105.794 -19.503 21.334 1.00 24.89 303 VAL A C 1
ATOM 2402 O O . VAL A 1 306 ? 105.263 -18.374 21.327 1.00 20.74 303 VAL A O 1
ATOM 2406 N N . ARG A 1 307 ? 105.222 -20.603 21.855 1.00 25.74 304 ARG A N 1
ATOM 2407 C CA . ARG A 1 307 ? 103.966 -20.554 22.625 1.00 27.73 304 ARG A CA 1
ATOM 2408 C C . ARG A 1 307 ? 104.112 -21.611 23.700 1.00 28.69 304 ARG A C 1
ATOM 2409 O O . ARG A 1 307 ? 104.290 -22.770 23.372 1.00 27.59 304 ARG A O 1
ATOM 2417 N N . LEU A 1 308 ? 104.026 -21.169 24.954 1.00 29.13 305 LEU A N 1
ATOM 2418 C CA . LEU A 1 308 ? 104.059 -21.985 26.130 1.00 30.83 305 LEU A CA 1
ATOM 2419 C C . LEU A 1 308 ? 102.662 -22.214 26.714 1.00 32.20 305 LEU A C 1
ATOM 2420 O O . LEU A 1 308 ? 101.787 -21.366 26.617 1.00 31.25 305 LEU A O 1
ATOM 2425 N N . ASP A 1 309 ? 102.468 -23.357 27.359 1.00 35.01 306 ASP A N 1
ATOM 2426 C CA . ASP A 1 309 ? 101.261 -23.615 28.172 1.00 37.41 306 ASP A CA 1
ATOM 2427 C C . ASP A 1 309 ? 101.383 -22.815 29.478 1.00 39.18 306 ASP A C 1
ATOM 2428 O O . ASP A 1 309 ? 102.193 -23.166 30.336 1.00 39.35 306 ASP A O 1
ATOM 2433 N N . ASP A 1 310 ? 100.602 -21.734 29.617 1.00 41.29 307 ASP A N 1
ATOM 2434 C CA . ASP A 1 310 ? 100.831 -20.767 30.715 1.00 43.24 307 ASP A CA 1
ATOM 2435 C C . ASP A 1 310 ? 100.565 -21.363 32.113 1.00 44.22 307 ASP A C 1
ATOM 2436 O O . ASP A 1 310 ? 101.207 -20.965 33.088 1.00 44.91 307 ASP A O 1
ATOM 2441 N N . SER A 1 311 ? 99.649 -22.330 32.191 1.00 45.42 308 SER A N 1
ATOM 2442 C CA . SER A 1 311 ? 99.279 -22.981 33.466 1.00 46.36 308 SER A CA 1
ATOM 2443 C C . SER A 1 311 ? 100.141 -24.190 33.830 1.00 46.87 308 SER A C 1
ATOM 2444 O O . SER A 1 311 ? 100.077 -24.657 34.973 1.00 47.64 308 SER A O 1
ATOM 2447 N N . HIS A 1 312 ? 100.899 -24.727 32.864 1.00 47.20 309 HIS A N 1
ATOM 2448 C CA A HIS A 1 312 ? 101.910 -25.745 33.142 0.60 47.42 309 HIS A CA 1
ATOM 2449 C CA B HIS A 1 312 ? 101.929 -25.746 33.146 0.40 47.01 309 HIS A CA 1
ATOM 2450 C C . HIS A 1 312 ? 103.149 -25.508 32.263 1.00 47.15 309 HIS A C 1
ATOM 2451 O O . HIS A 1 312 ? 103.311 -26.139 31.206 1.00 47.02 309 HIS A O 1
ATOM 2464 N N . LEU A 1 313 ? 104.023 -24.601 32.700 1.00 47.00 310 LEU A N 1
ATOM 2465 C CA . LEU A 1 313 ? 105.172 -24.199 31.870 1.00 46.84 310 LEU A CA 1
ATOM 2466 C C . LEU A 1 313 ? 106.178 -25.343 31.729 1.00 46.68 310 LEU A C 1
ATOM 2467 O O . LEU A 1 313 ? 106.375 -26.113 32.673 1.00 46.99 310 LEU A O 1
ATOM 2472 N N . PRO A 1 314 ? 106.817 -25.464 30.548 1.00 46.73 311 PRO A N 1
ATOM 2473 C CA . PRO A 1 314 ? 107.971 -26.394 30.430 1.00 46.32 311 PRO A CA 1
ATOM 2474 C C . PRO A 1 314 ? 109.189 -25.945 31.254 1.00 46.03 311 PRO A C 1
ATOM 2475 O O . PRO A 1 314 ? 109.332 -24.753 31.564 1.00 46.43 311 PRO A O 1
ATOM 2479 N N . ASP A 1 315 ? 110.058 -26.901 31.579 1.00 45.18 312 ASP A N 1
ATOM 2480 C CA . ASP A 1 315 ? 111.247 -26.674 32.410 1.00 44.34 312 ASP A CA 1
ATOM 2481 C C . ASP A 1 315 ? 112.437 -26.306 31.499 1.00 43.37 312 ASP A C 1
ATOM 2482 O O . ASP A 1 315 ? 112.646 -26.967 30.475 1.00 43.45 312 ASP A O 1
ATOM 2487 N N . ASP A 1 316 ? 113.214 -25.278 31.868 1.00 41.94 313 ASP A N 1
ATOM 2488 C CA . ASP A 1 316 ? 114.389 -24.847 31.070 1.00 40.95 313 ASP A CA 1
ATOM 2489 C C . ASP A 1 316 ? 113.987 -24.439 29.623 1.00 38.54 313 ASP A C 1
ATOM 2490 O O . ASP A 1 316 ? 114.797 -24.456 28.700 1.00 37.22 313 ASP A O 1
ATOM 2495 N N . TRP A 1 317 ? 112.729 -24.030 29.449 1.00 36.84 314 TRP A N 1
ATOM 2496 C CA . TRP A 1 317 ? 112.228 -23.687 28.111 1.00 34.47 314 TRP A CA 1
ATOM 2497 C C . TRP A 1 317 ? 113.068 -22.594 27.450 1.00 33.30 314 TRP A C 1
ATOM 2498 O O . TRP A 1 317 ? 113.189 -22.569 26.243 1.00 32.91 314 TRP A O 1
ATOM 2509 N N . GLN A 1 318 ? 113.677 -21.714 28.228 1.00 32.45 315 GLN A N 1
ATOM 2510 C CA . GLN A 1 318 ? 114.455 -20.612 27.645 1.00 33.00 315 GLN A CA 1
ATOM 2511 C C . GLN A 1 318 ? 115.702 -21.037 26.867 1.00 32.52 315 GLN A C 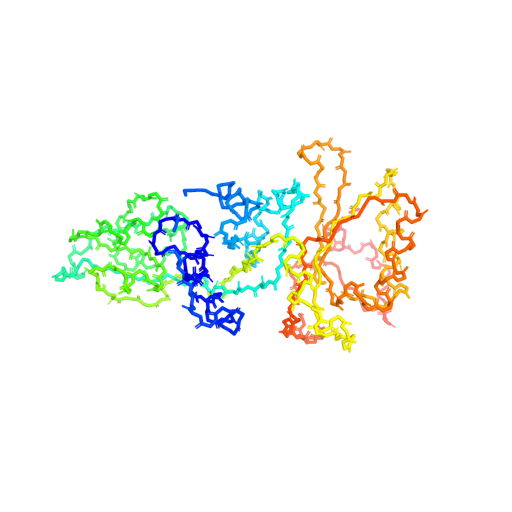1
ATOM 2512 O O . GLN A 1 318 ? 116.279 -20.223 26.132 1.00 32.24 315 GLN A O 1
ATOM 2518 N N . ASN A 1 319 ? 116.138 -22.288 27.037 1.00 31.79 316 ASN A N 1
ATOM 2519 C CA . ASN A 1 319 ? 117.312 -22.755 26.337 1.00 31.95 316 ASN A CA 1
ATOM 2520 C C . ASN A 1 319 ? 117.046 -23.758 25.257 1.00 31.02 316 ASN A C 1
ATOM 2521 O O . ASN A 1 319 ? 117.994 -24.294 24.707 1.00 29.18 316 ASN A O 1
ATOM 2526 N N . ASP A 1 320 ? 115.782 -24.023 24.939 1.00 30.32 317 ASP A N 1
ATOM 2527 C CA A ASP A 1 320 ? 115.450 -24.958 23.851 0.50 30.44 317 ASP A CA 1
ATOM 2528 C CA B ASP A 1 320 ? 115.491 -24.978 23.877 0.50 30.31 317 ASP A CA 1
ATOM 2529 C C . ASP A 1 320 ? 115.951 -24.358 22.539 1.00 30.28 317 ASP A C 1
ATOM 2530 O O . ASP A 1 320 ? 115.824 -23.134 22.319 1.00 28.90 317 ASP A O 1
ATOM 2539 N N . GLU A 1 321 ? 116.519 -25.193 21.674 1.00 30.21 318 GLU A N 1
ATOM 2540 C CA . GLU A 1 321 ? 117.130 -24.757 20.411 1.00 30.96 318 GLU A CA 1
ATOM 2541 C C . GLU A 1 321 ? 116.096 -24.092 19.524 1.00 30.34 318 GLU A C 1
ATOM 2542 O O . GLU A 1 321 ? 116.365 -23.060 18.923 1.00 30.11 318 GLU A O 1
ATOM 2548 N N . THR A 1 322 ? 114.892 -24.640 19.495 1.00 29.67 319 THR A N 1
ATOM 2549 C CA . THR A 1 322 ? 113.826 -24.043 18.701 1.00 29.35 319 THR A CA 1
ATOM 2550 C C . THR A 1 322 ? 113.369 -22.640 19.205 1.00 27.28 319 THR A C 1
ATOM 2551 O O . THR A 1 322 ? 113.126 -21.744 18.427 1.00 26.75 319 THR A O 1
ATOM 2555 N N . VAL A 1 323 ? 113.290 -22.469 20.512 1.00 25.31 320 VAL A N 1
ATOM 2556 C CA . VAL A 1 323 ? 113.051 -21.204 21.129 1.00 23.72 320 VAL A CA 1
ATOM 2557 C C . VAL A 1 323 ? 114.141 -20.205 20.762 1.00 23.05 320 VAL A C 1
ATOM 2558 O O . VAL A 1 323 ? 113.838 -19.058 20.385 1.00 22.89 320 VAL A O 1
ATOM 2562 N N . ARG A 1 324 ? 115.387 -20.641 20.850 1.00 21.65 321 ARG A N 1
ATOM 2563 C CA A ARG A 1 324 ? 116.507 -19.751 20.564 0.50 21.67 321 ARG A CA 1
ATOM 2564 C CA B ARG A 1 324 ? 116.553 -19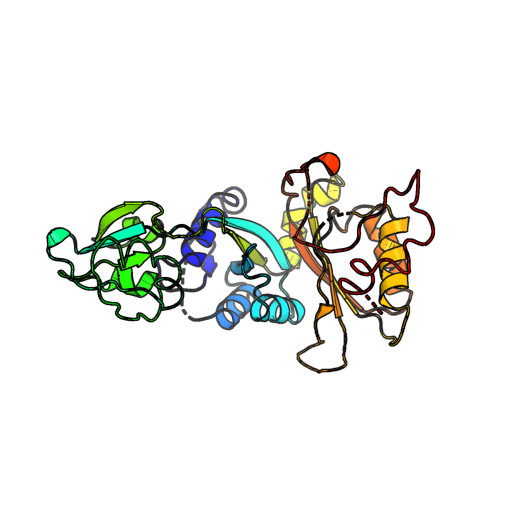.805 20.562 0.50 22.00 321 ARG A CA 1
ATOM 2565 C C . ARG A 1 324 ? 116.414 -19.227 19.131 1.00 21.57 321 ARG A C 1
ATOM 2566 O O . ARG A 1 324 ? 116.691 -18.041 18.895 1.00 19.57 321 ARG A O 1
ATOM 2581 N N . ARG A 1 325 ? 115.988 -20.097 18.208 1.00 21.48 322 ARG A N 1
ATOM 2582 C CA . ARG A 1 325 ? 115.887 -19.782 16.774 1.00 22.87 322 ARG A CA 1
ATOM 2583 C C . ARG A 1 325 ? 114.762 -18.815 16.469 1.00 21.02 322 ARG A C 1
ATOM 2584 O O . ARG A 1 325 ? 114.941 -17.841 15.731 1.00 22.21 322 ARG A O 1
ATOM 2592 N N . GLU A 1 326 ? 113.601 -19.050 17.073 1.00 19.16 323 GLU A N 1
ATOM 2593 C CA . GLU A 1 326 ? 112.432 -18.236 16.816 1.00 17.34 323 GLU A CA 1
ATOM 2594 C C . GLU A 1 326 ? 112.513 -16.853 17.441 1.00 16.17 323 GLU A C 1
ATOM 2595 O O . GLU A 1 326 ? 111.896 -15.904 16.912 1.00 15.01 323 GLU A O 1
ATOM 2601 N N . LEU A 1 327 ? 113.201 -16.741 18.565 1.00 14.79 324 LEU A N 1
ATOM 2602 C CA . LEU A 1 327 ? 113.337 -15.441 19.221 1.00 15.83 324 LEU A CA 1
ATOM 2603 C C . LEU A 1 327 ? 114.705 -14.787 18.939 1.00 15.44 324 LEU A C 1
ATOM 2604 O O . LEU A 1 327 ? 114.797 -13.587 19.099 1.00 13.68 324 LEU A O 1
ATOM 2617 N N . TRP A 1 329 ? 117.737 -15.103 20.401 1.00 21.71 326 TRP A N 1
ATOM 2618 C CA . TRP A 1 329 ? 118.430 -14.623 21.564 1.00 24.28 326 TRP A CA 1
ATOM 2619 C C . TRP A 1 329 ? 119.523 -15.604 21.956 1.00 26.12 326 TRP A C 1
ATOM 2620 O O . TRP A 1 329 ? 119.812 -16.627 21.292 1.00 25.20 326 TRP A O 1
#

B-factor: mean 32.09, std 8.54, range [12.11, 81.22]

Organism: Bifidobacterium adolescentis (strain ATCC 15703 / DSM 20083 / NCTC 11814 / E194a) (NCBI:txid367928)

Foldseek 3Di:
DAAEEEFEDDPFALRNVQVVQCQVVCCVVTVVTYDYYHDDVVQLVCQQVPSHKYKFWAAKPVPGGPVVNVLCLVPRPFKAFAAKGKDFPFKFKWAQPPADLLQAAEEEAAVVQCVQQVVVCVVNNHDYDYDPHLLVCLQVHDHNYMGIGDPRSVVVHNIGTDGIRRTNDPDMMIMMTMMHGDVVVCVVCVVCLVVVPQQKKWKKKKFDPDDDPPPVVVLVVLCVVLVKDDDKDWDANVPDPPGIMMIDMISGDCSHPSNVVSVVVRVVSPMDMDIRYMYGHDDDDDPDPVPDDDPQDDDADPVDGDDPVCPDPSNVVRPD

Nearest PDB structures (foldseek):
  3luy-assembly1_A-2  TM=1.003E+00  e=4.118E-70  Bifidobacterium adolescentis ATCC 15703
  6vh5-assembly1_C  TM=8.398E-01  e=3.479E-21  Brucella abortus 2308
  7am0-assembly1_A  TM=8.339E-01  e=3.251E-20  Komagataeibacter europaeus
  2qmw-assembly1_B-2  TM=8.349E-01  e=1.363E-20  Staphylococcus aureus subsp. aureus Mu50
  2qmw-assembly1_A-2  TM=8.109E-01  e=1.281E-20  Staphylococcus aureus subsp. aureus Mu50

InterPro domains:
  IPR001086 Prephenate dehydratase [PF00800] (7-185)
  IPR001086 Prephenate dehydratase [PS51171] (5-184)
  IPR002912 ACT domain [PS51671] (207-285)
  IPR008242 Bifunctional P-protein, chorismate mutase/prephenate dehydratase [PIRSF001500] (5-286)
  IPR045865 ACT-like domain [SSF55021] (211-285)